Protein AF-A0A7D5S6T5-F1 (afdb_monomer)

Mean predicted aligned error: 13.75 Å

Solvent-accessible surface area (backbone atoms only — not comparable to full-atom values): 13666 Å² total; per-residue (Å²): 109,76,43,44,31,34,39,33,26,49,63,42,75,67,57,49,51,43,38,62,44,50,73,40,91,90,51,74,66,65,66,81,85,57,93,84,51,94,76,58,41,71,41,72,86,52,62,62,41,81,41,65,17,79,42,79,50,69,88,74,80,49,94,80,52,77,87,64,74,62,96,55,63,51,46,77,37,81,50,63,89,56,20,33,35,38,37,40,31,36,32,46,57,94,46,40,69,63,51,51,57,54,46,69,68,36,88,55,43,72,48,77,44,78,50,71,88,84,72,88,80,69,94,55,86,93,58,76,77,91,74,51,57,68,56,44,37,56,75,69,38,47,68,64,36,44,76,70,69,55,44,33,76,89,37,73,56,80,82,92,66,102,71,76,68,58,69,64,36,41,78,69,74,51,67,77,81,86,80,62,96,81,77,80,73,88,87,67,86,75,64,77,36,76,36,45,49,82,54,58,46,64,61,62,82,77,74,78,84,84,86,73,90,128

Structure (mmCIF, N/CA/C/O backbone):
data_AF-A0A7D5S6T5-F1
#
_entry.id   AF-A0A7D5S6T5-F1
#
loop_
_atom_site.group_PDB
_atom_site.id
_atom_site.type_symbol
_atom_site.label_atom_id
_atom_site.label_alt_id
_atom_site.label_comp_id
_atom_site.label_asym_id
_atom_site.label_entity_id
_atom_site.label_seq_id
_atom_site.pdbx_PDB_ins_code
_atom_site.Cartn_x
_atom_site.Cartn_y
_atom_site.Cartn_z
_atom_site.occupancy
_atom_site.B_iso_or_equiv
_atom_site.auth_seq_id
_atom_site.auth_comp_id
_atom_site.auth_asym_id
_atom_site.auth_atom_id
_atom_site.pdbx_PDB_model_num
ATOM 1 N N . MET A 1 1 ? -4.870 -18.288 16.454 1.00 85.81 1 MET A N 1
ATOM 2 C CA . MET A 1 1 ? -4.168 -17.766 15.260 1.00 85.81 1 MET A CA 1
ATOM 3 C C . MET A 1 1 ? -4.295 -16.254 15.325 1.00 85.81 1 MET A C 1
ATOM 5 O O . MET A 1 1 ? -5.206 -15.777 15.993 1.00 85.81 1 MET A O 1
ATOM 9 N N . LYS A 1 2 ? -3.356 -15.503 14.756 1.00 92.06 2 LYS A N 1
ATOM 10 C CA . LYS A 1 2 ? -3.453 -14.044 14.722 1.00 92.06 2 LYS A CA 1
ATOM 11 C C . LYS A 1 2 ? -3.766 -13.590 13.307 1.00 92.06 2 LYS A C 1
ATOM 13 O O . LYS A 1 2 ? -3.177 -14.110 12.365 1.00 92.06 2 LYS A O 1
ATOM 18 N N . ASN A 1 3 ? -4.659 -12.622 13.184 1.00 94.19 3 ASN A N 1
ATOM 19 C CA . ASN A 1 3 ? -4.987 -11.956 11.936 1.00 94.19 3 ASN A CA 1
ATOM 20 C C . ASN A 1 3 ? -4.350 -10.572 11.945 1.00 94.19 3 ASN A C 1
ATOM 22 O O . ASN A 1 3 ? -4.445 -9.857 12.945 1.00 94.19 3 ASN A O 1
ATOM 26 N N . LYS A 1 4 ? -3.712 -10.206 10.834 1.00 95.31 4 LYS A N 1
ATOM 27 C CA . LYS A 1 4 ? -3.182 -8.863 10.627 1.00 95.31 4 LYS A CA 1
ATOM 28 C C . LYS A 1 4 ? -4.235 -8.004 9.936 1.00 95.31 4 LYS A C 1
ATOM 30 O O . LYS A 1 4 ? -4.957 -8.476 9.056 1.00 95.31 4 LYS A O 1
ATOM 35 N N . LEU A 1 5 ? -4.327 -6.755 10.362 1.00 95.62 5 LEU A N 1
ATOM 36 C CA . LEU A 1 5 ? -5.314 -5.784 9.915 1.00 95.62 5 LEU A CA 1
ATOM 37 C C . LEU A 1 5 ? -4.623 -4.488 9.505 1.00 95.62 5 LEU A C 1
ATOM 39 O O . LEU A 1 5 ? -3.665 -4.060 10.151 1.00 95.62 5 LEU A O 1
ATOM 43 N N . ILE A 1 6 ? -5.177 -3.833 8.492 1.00 96.38 6 ILE A N 1
ATOM 44 C CA . ILE A 1 6 ? -4.927 -2.429 8.174 1.00 96.38 6 ILE A CA 1
ATOM 45 C C . ILE A 1 6 ? -6.146 -1.636 8.639 1.00 96.38 6 ILE A C 1
ATOM 47 O O . ILE A 1 6 ? -7.279 -1.971 8.299 1.00 96.38 6 ILE A O 1
ATOM 51 N N . ILE A 1 7 ? -5.924 -0.587 9.422 1.00 96.06 7 ILE A N 1
ATOM 52 C CA . ILE A 1 7 ? -6.975 0.303 9.915 1.00 96.06 7 ILE A CA 1
ATOM 53 C C . ILE A 1 7 ? -6.759 1.662 9.265 1.00 96.06 7 ILE A C 1
ATOM 55 O O . ILE A 1 7 ? -5.719 2.285 9.473 1.00 96.06 7 ILE A O 1
ATOM 59 N N . GLU A 1 8 ? -7.739 2.112 8.490 1.00 96.44 8 GLU A N 1
ATOM 60 C CA . GLU A 1 8 ? -7.764 3.446 7.901 1.00 96.44 8 GLU A CA 1
ATOM 61 C C . GLU A 1 8 ? -8.475 4.410 8.852 1.00 96.44 8 GLU A C 1
ATOM 63 O O . GLU A 1 8 ? -9.608 4.187 9.289 1.00 96.44 8 GLU A O 1
ATOM 68 N N . LEU A 1 9 ? -7.794 5.501 9.162 1.00 95.38 9 LEU A N 1
ATOM 69 C CA . LEU A 1 9 ? -8.193 6.549 10.078 1.00 95.38 9 LEU A CA 1
ATOM 70 C C . LEU A 1 9 ? -8.489 7.819 9.287 1.00 95.38 9 LEU A C 1
ATOM 72 O O . LEU A 1 9 ? -7.784 8.175 8.340 1.00 95.38 9 LEU A O 1
ATOM 76 N N . LYS A 1 10 ? -9.533 8.527 9.706 1.00 94.62 10 LYS A N 1
ATOM 77 C CA . LYS A 1 10 ? -9.806 9.887 9.241 1.00 94.62 10 LYS A CA 1
ATOM 78 C C . LYS A 1 10 ? -8.756 10.839 9.805 1.00 94.62 10 LYS A C 1
ATOM 80 O O . LYS A 1 10 ? -8.185 10.576 10.865 1.00 94.62 10 LYS A O 1
ATOM 85 N N . HIS A 1 11 ? -8.553 11.960 9.120 1.00 93.81 11 HIS A N 1
ATOM 86 C CA . HIS A 1 11 ? -7.751 13.054 9.653 1.00 93.81 11 HIS A CA 1
ATOM 87 C C . HIS A 1 11 ? -8.265 13.511 11.026 1.00 93.81 11 HIS A C 1
ATOM 89 O O . HIS A 1 11 ? -9.470 13.635 11.268 1.00 93.81 11 HIS A O 1
ATOM 95 N N . SER A 1 12 ? -7.317 13.740 11.929 1.00 91.69 12 SER A N 1
ATOM 96 C CA . SER A 1 12 ? -7.483 14.496 13.162 1.00 91.69 12 SER A CA 1
ATOM 97 C C . SER A 1 12 ? -6.134 15.111 13.525 1.00 91.69 12 SER A C 1
ATOM 99 O O . SER A 1 12 ? -5.088 14.582 13.143 1.00 91.69 12 SER A O 1
ATOM 101 N N . ALA A 1 13 ? -6.143 16.192 14.308 1.00 90.25 13 ALA A N 1
ATOM 102 C CA . ALA A 1 13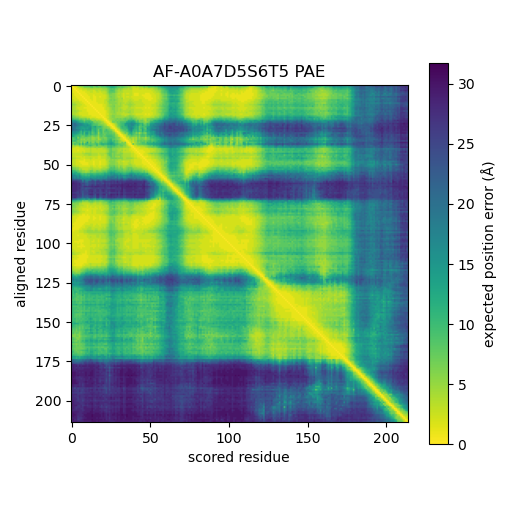 ? -4.907 16.830 14.766 1.00 90.25 13 ALA A CA 1
ATOM 103 C C . ALA A 1 13 ? -3.980 15.851 15.515 1.00 90.25 13 ALA A C 1
ATOM 105 O O . ALA A 1 13 ? -2.763 15.929 15.399 1.00 90.25 13 ALA A O 1
ATOM 106 N N . GLU A 1 14 ? -4.553 14.899 16.255 1.00 88.56 14 GLU A N 1
ATOM 107 C CA . GLU A 1 14 ? -3.799 13.872 16.981 1.00 88.56 14 GLU A CA 1
ATOM 108 C C . GLU A 1 14 ? -3.134 12.870 16.027 1.00 88.56 14 GLU A C 1
ATOM 110 O O . GLU A 1 14 ? -1.945 12.589 16.150 1.00 88.56 14 GLU A O 1
ATOM 115 N N . VAL A 1 15 ? -3.870 12.373 15.027 1.00 89.62 15 VAL A N 1
ATOM 116 C CA . VAL A 1 15 ? -3.336 11.442 14.020 1.00 89.62 15 VAL A CA 1
ATOM 117 C C . VAL A 1 15 ? -2.230 12.102 13.190 1.00 89.62 15 VAL A C 1
ATOM 119 O O . VAL A 1 15 ? -1.201 11.481 12.923 1.00 89.62 15 VAL A O 1
ATOM 122 N N . GLU A 1 16 ? -2.410 13.373 12.834 1.00 89.69 16 GLU A N 1
ATOM 123 C CA . GLU A 1 16 ? -1.415 14.165 12.112 1.00 89.69 16 GLU A CA 1
ATOM 124 C C . GLU A 1 16 ? -0.127 14.351 12.925 1.00 89.69 16 GLU A C 1
ATOM 126 O O . GLU A 1 16 ? 0.965 14.150 12.396 1.00 89.69 16 GLU A O 1
ATOM 131 N N . GLN A 1 17 ? -0.237 14.659 14.222 1.00 87.44 17 GLN A N 1
ATOM 132 C CA . GLN A 1 17 ? 0.920 14.781 15.113 1.00 87.44 17 GLN A CA 1
ATOM 133 C C . GLN A 1 17 ? 1.688 13.463 15.240 1.00 87.44 17 GLN A C 1
ATOM 135 O O . GLN A 1 17 ? 2.919 13.465 15.184 1.00 87.44 17 GLN A O 1
ATOM 140 N N . ILE A 1 18 ? 0.980 12.334 15.358 1.00 86.31 18 ILE A N 1
ATOM 141 C CA . ILE A 1 18 ? 1.602 11.002 15.403 1.00 86.31 18 ILE A CA 1
ATOM 142 C C . ILE A 1 18 ? 2.343 10.719 14.089 1.00 86.31 18 ILE A C 1
ATOM 144 O O . ILE A 1 18 ? 3.473 10.237 14.122 1.00 86.31 18 ILE A O 1
ATOM 148 N N . HIS A 1 19 ? 1.750 11.061 12.940 1.00 88.38 19 HIS A N 1
ATOM 149 C CA . HIS A 1 19 ? 2.397 10.915 11.633 1.00 88.38 19 HIS A CA 1
ATOM 150 C C . HIS A 1 19 ? 3.631 11.806 11.468 1.00 88.38 19 HIS A C 1
ATOM 152 O O . HIS A 1 19 ? 4.676 11.350 11.003 1.00 88.38 19 HIS A O 1
ATOM 158 N N . ALA A 1 20 ? 3.550 13.066 11.893 1.00 85.62 20 ALA A N 1
ATOM 159 C CA . ALA A 1 20 ? 4.692 13.969 11.874 1.00 85.62 20 ALA A CA 1
ATOM 160 C C . ALA A 1 20 ? 5.841 13.449 12.757 1.00 85.62 20 ALA A C 1
ATOM 162 O O . ALA A 1 20 ? 7.006 13.529 12.363 1.00 85.62 20 ALA A O 1
ATOM 163 N N . ALA A 1 21 ? 5.516 12.871 13.918 1.00 81.38 21 ALA A N 1
ATOM 164 C CA . ALA A 1 21 ? 6.490 12.287 14.834 1.00 81.38 21 ALA A CA 1
ATOM 165 C C . ALA A 1 21 ? 7.118 10.989 14.296 1.00 81.38 21 ALA A C 1
ATOM 167 O O . ALA A 1 21 ? 8.325 10.807 14.441 1.00 81.38 21 ALA A O 1
ATOM 168 N N . SER A 1 22 ? 6.351 10.113 13.632 1.00 76.19 22 SER A N 1
ATOM 169 C CA . SER A 1 22 ? 6.874 8.847 13.085 1.00 76.19 22 SER A CA 1
ATOM 170 C C . SER A 1 22 ? 7.862 9.031 11.932 1.00 76.19 22 SER A C 1
ATOM 172 O O . SER A 1 22 ? 8.645 8.133 11.641 1.00 76.19 22 SER A O 1
ATOM 174 N N . ASN A 1 23 ? 7.845 10.195 11.277 1.00 70.94 23 ASN A N 1
ATOM 175 C CA . ASN A 1 23 ? 8.770 10.526 10.192 1.00 70.94 23 ASN A CA 1
ATOM 176 C C . ASN A 1 23 ? 10.120 11.085 10.690 1.00 70.94 23 ASN A C 1
ATOM 178 O O . ASN A 1 23 ? 10.990 11.392 9.875 1.00 7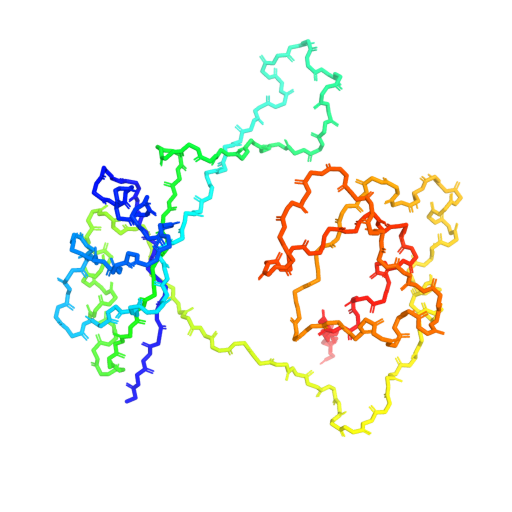0.94 23 ASN A O 1
ATOM 182 N N . GLN A 1 24 ? 10.322 11.219 12.008 1.00 65.94 24 GLN A N 1
ATOM 183 C CA . GLN A 1 24 ? 11.579 11.701 12.587 1.00 65.94 24 GLN A CA 1
ATOM 184 C C . GLN A 1 24 ? 12.561 10.541 12.852 1.00 65.94 24 GLN A C 1
ATOM 186 O O . GLN A 1 24 ? 12.199 9.570 13.524 1.00 65.94 24 GLN A O 1
ATOM 191 N N . PRO A 1 25 ? 13.826 10.624 12.392 1.00 53.84 25 PRO A N 1
ATOM 192 C CA . PRO A 1 25 ? 14.833 9.601 12.666 1.00 53.84 25 PRO A CA 1
ATOM 193 C C . PRO A 1 25 ? 15.054 9.410 14.175 1.00 53.84 25 PRO A C 1
ATOM 195 O O . PRO A 1 25 ? 15.429 10.348 14.875 1.00 53.84 25 PRO A O 1
ATOM 198 N N . GLY A 1 26 ? 14.851 8.189 14.681 1.00 55.62 26 GLY A N 1
ATOM 199 C CA . GLY A 1 26 ? 15.082 7.843 16.091 1.00 55.62 26 GLY A CA 1
ATOM 200 C C . GLY A 1 26 ? 13.945 8.199 17.056 1.00 55.62 26 GLY A C 1
ATOM 201 O O . GLY A 1 26 ? 14.093 7.979 18.259 1.00 55.62 26 GLY A O 1
ATOM 202 N N . ALA A 1 27 ? 12.812 8.713 16.567 1.00 58.28 27 ALA A N 1
ATOM 203 C CA . ALA A 1 27 ? 11.624 8.891 17.394 1.00 58.28 27 ALA A CA 1
ATOM 204 C C . ALA A 1 27 ? 10.979 7.533 17.714 1.00 58.28 27 ALA A C 1
ATOM 206 O O . ALA A 1 27 ? 10.800 6.685 16.840 1.00 58.28 27 ALA A O 1
ATOM 207 N N . ALA A 1 28 ? 10.608 7.322 18.978 1.00 55.16 28 ALA A N 1
ATOM 208 C CA . ALA A 1 28 ? 9.736 6.211 19.336 1.00 55.16 28 ALA A CA 1
ATOM 209 C C . ALA A 1 28 ? 8.365 6.436 18.679 1.00 55.16 28 ALA A C 1
ATOM 211 O O . ALA A 1 28 ? 7.795 7.518 18.819 1.00 55.16 28 ALA A O 1
ATOM 212 N N . ASN A 1 29 ? 7.826 5.421 17.996 1.00 59.34 29 ASN A N 1
ATOM 213 C CA . ASN A 1 29 ? 6.470 5.436 17.440 1.00 59.34 29 ASN A CA 1
ATOM 214 C C . ASN A 1 29 ? 5.436 5.424 18.581 1.00 59.34 29 ASN A C 1
ATOM 216 O O . ASN A 1 29 ? 4.804 4.407 18.869 1.00 59.34 29 ASN A O 1
ATOM 220 N N . THR A 1 30 ? 5.261 6.546 19.277 1.00 61.72 30 THR A N 1
ATOM 221 C CA . THR A 1 30 ? 4.264 6.684 20.336 1.00 61.72 30 THR A CA 1
ATOM 222 C C . THR A 1 30 ? 2.880 6.800 19.710 1.00 61.72 30 THR A C 1
ATOM 224 O O . THR A 1 30 ? 2.370 7.870 19.405 1.00 61.72 30 THR A O 1
ATOM 227 N N . LYS A 1 31 ? 2.228 5.649 19.553 1.00 67.06 31 LYS A N 1
ATOM 228 C CA . LYS A 1 31 ? 0.858 5.495 19.036 1.00 67.06 31 LYS A CA 1
ATOM 229 C C . LYS A 1 31 ? -0.230 5.896 20.047 1.00 67.06 31 LYS A C 1
ATOM 231 O O . LYS A 1 31 ? -1.355 5.392 20.018 1.00 67.06 31 LYS A O 1
ATOM 236 N N . THR A 1 32 ? 0.110 6.783 20.979 1.00 63.62 32 THR A N 1
ATOM 237 C CA . THR A 1 32 ? -0.801 7.312 21.996 1.00 63.62 32 THR A CA 1
ATOM 238 C C . THR A 1 32 ? -1.847 8.174 21.298 1.00 63.62 32 THR A C 1
ATOM 240 O O . THR A 1 32 ? -1.488 9.201 20.746 1.00 63.62 32 THR A O 1
ATOM 243 N N . GLY A 1 33 ? -3.106 7.724 21.286 1.00 64.06 33 GLY A N 1
ATOM 244 C CA . GLY A 1 33 ? -4.202 8.404 20.576 1.00 64.06 33 GLY A CA 1
ATOM 245 C C . GLY A 1 33 ? -4.871 7.569 19.490 1.00 64.06 33 GLY A C 1
ATOM 246 O O . GLY A 1 33 ? -6.004 7.825 19.089 1.00 64.06 33 GLY A O 1
ATOM 247 N N . LEU A 1 34 ? -4.201 6.504 19.045 1.00 79.44 34 LEU A N 1
ATOM 248 C CA . LEU A 1 34 ? -4.789 5.552 18.110 1.00 79.44 34 LEU A CA 1
ATOM 249 C C . LEU A 1 34 ? -5.864 4.685 18.789 1.00 79.44 34 LEU A C 1
ATOM 251 O O . LEU A 1 34 ? -5.840 4.538 20.016 1.00 79.44 34 LEU A O 1
ATOM 255 N N . PRO A 1 35 ? -6.796 4.090 18.015 1.00 74.56 35 PRO A N 1
ATOM 256 C CA . PRO A 1 35 ? -7.833 3.205 18.536 1.00 74.56 35 PRO A CA 1
ATOM 257 C C . PRO A 1 35 ? -7.298 2.177 19.538 1.00 74.56 35 PRO A C 1
ATOM 259 O O . PRO A 1 35 ? -6.521 1.289 19.191 1.00 74.56 35 PRO A O 1
ATOM 262 N N . LYS A 1 36 ? -7.748 2.281 20.792 1.00 76.31 36 LYS A N 1
ATOM 263 C CA . LYS A 1 36 ? -7.485 1.287 21.839 1.00 76.31 36 LYS A CA 1
ATOM 264 C C . LYS A 1 36 ? -8.734 0.437 22.013 1.00 76.31 36 LYS A C 1
ATOM 266 O O . LYS A 1 36 ? -9.682 0.866 22.664 1.00 76.31 36 LYS A O 1
ATOM 271 N N . ILE A 1 37 ? -8.750 -0.745 21.403 1.00 75.75 37 ILE A N 1
ATOM 272 C CA . ILE A 1 37 ? -9.872 -1.685 21.512 1.00 75.75 37 ILE A CA 1
ATOM 273 C C . ILE A 1 37 ? -9.373 -3.015 22.052 1.00 75.75 37 ILE A C 1
ATOM 275 O O . ILE A 1 37 ? -8.673 -3.736 21.350 1.00 75.75 37 ILE A O 1
ATOM 279 N N . GLY A 1 38 ? -9.777 -3.345 23.282 1.00 77.25 38 GLY A N 1
ATOM 280 C CA . GLY A 1 38 ? -9.607 -4.668 23.888 1.00 77.25 38 GLY A CA 1
ATOM 281 C C . GLY A 1 38 ? -8.247 -5.316 23.606 1.00 77.25 38 GLY A C 1
ATOM 282 O O . GLY A 1 38 ? -7.222 -4.858 24.099 1.00 77.25 38 GLY A O 1
ATOM 283 N N . ASN A 1 39 ? -8.271 -6.381 22.799 1.00 79.25 39 ASN A N 1
ATOM 284 C CA . ASN A 1 39 ? -7.122 -7.235 22.478 1.00 79.25 39 ASN A CA 1
ATOM 2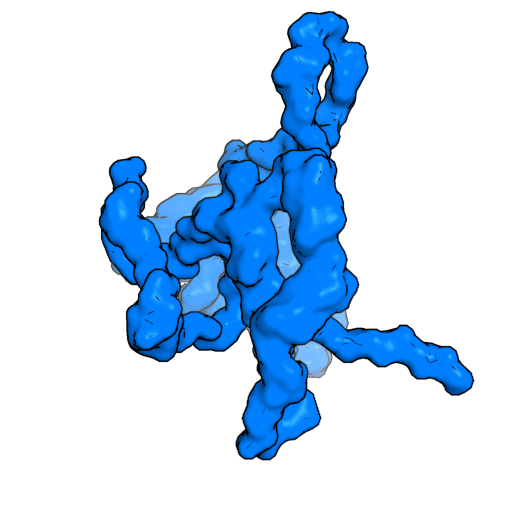85 C C . ASN A 1 39 ? -6.379 -6.841 21.184 1.00 79.25 39 ASN A C 1
ATOM 287 O O . ASN A 1 39 ? -5.561 -7.619 20.692 1.00 79.25 39 ASN A O 1
ATOM 291 N N . LEU A 1 40 ? -6.673 -5.675 20.604 1.00 88.75 40 LEU A N 1
ATOM 292 C CA . LEU A 1 40 ? -5.994 -5.164 19.416 1.00 88.75 40 LEU A CA 1
ATOM 293 C C . LEU A 1 40 ? -4.557 -4.756 19.769 1.00 88.75 40 LEU A C 1
ATOM 295 O O . LEU A 1 40 ? -4.344 -3.882 20.610 1.00 88.75 40 LEU A O 1
ATOM 299 N N . LYS A 1 41 ? -3.567 -5.348 19.098 1.00 92.00 41 LYS A N 1
ATOM 300 C CA . LYS A 1 41 ? -2.156 -4.969 19.236 1.00 92.00 41 LYS A CA 1
ATOM 301 C C . LYS A 1 41 ? -1.705 -4.212 17.994 1.00 92.00 41 LYS A C 1
ATOM 303 O O . LYS A 1 41 ? -1.651 -4.791 16.917 1.00 92.00 41 LYS A O 1
ATOM 308 N N . LEU A 1 42 ? -1.360 -2.936 18.130 1.00 90.50 42 LEU A N 1
ATOM 309 C CA . LEU A 1 42 ? -0.784 -2.169 17.023 1.00 90.50 42 LEU A CA 1
ATOM 310 C C . LEU A 1 42 ? 0.631 -2.673 16.706 1.00 90.50 42 LEU A C 1
ATOM 312 O O . LEU A 1 42 ? 1.384 -3.037 17.607 1.00 90.50 42 LEU A O 1
ATOM 316 N N . ASP A 1 43 ? 0.983 -2.687 15.425 1.00 88.56 43 ASP A N 1
ATOM 317 C CA . ASP A 1 43 ? 2.331 -3.022 14.972 1.00 88.56 43 ASP A CA 1
ATOM 318 C C . ASP A 1 43 ? 3.251 -1.817 15.182 1.00 88.56 43 ASP A C 1
ATOM 320 O O . ASP A 1 43 ? 3.088 -0.804 14.513 1.00 88.56 43 ASP A O 1
ATOM 324 N N . GLU A 1 44 ? 4.183 -1.885 16.126 1.00 83.38 44 GLU A N 1
ATOM 325 C CA . GLU A 1 44 ? 5.065 -0.762 16.474 1.00 83.38 44 GLU A CA 1
ATOM 326 C C . GLU A 1 44 ? 6.153 -0.487 15.422 1.00 83.38 44 GLU A C 1
ATOM 328 O O . GLU A 1 44 ? 6.627 0.648 15.319 1.00 83.38 44 GLU A O 1
ATOM 333 N N . GLU A 1 45 ? 6.504 -1.491 14.614 1.00 84.19 45 GLU A N 1
ATOM 334 C CA . GLU A 1 45 ? 7.498 -1.386 13.540 1.00 84.19 45 GLU A CA 1
ATOM 335 C C . GLU A 1 45 ? 6.892 -0.759 12.281 1.00 84.19 45 GLU A C 1
ATOM 337 O O . GLU A 1 45 ? 7.581 -0.091 11.509 1.00 84.19 45 GLU A O 1
ATOM 342 N N . TYR A 1 46 ? 5.582 -0.923 12.085 1.00 85.00 46 TYR A N 1
ATOM 343 C CA . TYR A 1 46 ? 4.861 -0.275 11.000 1.00 85.00 46 TYR A CA 1
ATOM 344 C C . TYR A 1 46 ? 4.504 1.173 11.366 1.00 85.00 46 TYR A C 1
ATOM 346 O O . TYR A 1 46 ? 3.617 1.428 12.193 1.00 85.00 46 TYR A O 1
ATOM 354 N N . GLY A 1 47 ? 5.176 2.135 10.730 1.00 85.56 47 GLY A N 1
ATOM 355 C CA . GLY A 1 47 ? 4.853 3.558 10.845 1.00 85.56 47 GLY A CA 1
ATOM 356 C C . GLY A 1 47 ? 3.413 3.862 10.422 1.00 85.56 47 GLY A C 1
ATOM 357 O O . GLY A 1 47 ? 2.795 3.109 9.672 1.00 85.56 47 GLY A O 1
ATOM 358 N N . ILE A 1 48 ? 2.851 4.961 10.915 1.00 90.19 48 ILE A N 1
ATOM 359 C CA . ILE A 1 48 ? 1.585 5.453 10.367 1.00 90.19 48 ILE A CA 1
ATOM 360 C C . ILE A 1 48 ? 1.858 6.048 8.983 1.00 90.19 48 ILE A C 1
ATOM 362 O O . ILE A 1 48 ? 2.835 6.770 8.802 1.00 90.19 48 ILE A O 1
ATOM 366 N N . VAL A 1 49 ? 1.026 5.721 7.996 1.00 92.00 49 VAL A N 1
ATOM 367 C CA . VAL A 1 49 ? 1.236 6.151 6.605 1.00 92.00 49 VAL A CA 1
ATOM 368 C C . VAL A 1 49 ? 0.083 7.037 6.170 1.00 92.00 49 VAL A C 1
ATOM 370 O O . VAL A 1 49 ? -1.075 6.633 6.256 1.00 92.00 49 VAL A O 1
ATOM 373 N N . GLN A 1 50 ? 0.398 8.236 5.688 1.00 94.50 50 GLN A N 1
ATOM 374 C CA . GLN A 1 50 ? -0.577 9.125 5.068 1.00 94.50 50 GLN A CA 1
ATOM 375 C C . GLN A 1 50 ? -0.962 8.615 3.673 1.00 94.50 50 GLN A C 1
ATOM 377 O O . GLN A 1 50 ? -0.106 8.342 2.830 1.00 94.50 50 GLN A O 1
ATOM 382 N N . ILE A 1 51 ? -2.264 8.520 3.432 1.00 94.62 51 ILE A N 1
ATOM 383 C CA . ILE A 1 51 ? -2.873 8.232 2.140 1.00 94.62 51 ILE A CA 1
ATOM 384 C C . ILE A 1 51 ? -3.428 9.549 1.581 1.00 94.62 51 ILE A C 1
ATOM 386 O O . ILE A 1 51 ? -4.302 10.144 2.226 1.00 94.62 51 ILE A O 1
ATOM 390 N N . PRO A 1 52 ? -2.938 10.003 0.411 1.00 93.19 52 PRO A N 1
ATOM 391 C CA . PRO A 1 52 ? -3.390 11.242 -0.203 1.00 93.19 52 PRO A CA 1
ATOM 392 C C . PRO A 1 52 ? -4.897 11.243 -0.466 1.00 93.19 52 PRO A C 1
ATOM 394 O O . PRO A 1 52 ? -5.483 10.221 -0.839 1.00 93.19 52 PRO A O 1
ATOM 397 N N . GLY A 1 53 ? -5.507 12.417 -0.339 1.00 89.88 53 GLY A N 1
ATOM 398 C CA . GLY A 1 53 ? -6.872 12.654 -0.786 1.00 89.88 53 GLY A CA 1
ATOM 399 C C . GLY A 1 53 ? -6.962 12.661 -2.307 1.00 89.88 53 GLY A C 1
ATOM 400 O O . GLY A 1 53 ? -6.077 13.178 -2.986 1.00 89.88 53 GLY A O 1
ATOM 401 N N . VAL A 1 54 ? -8.049 12.113 -2.849 1.00 87.31 54 VAL A N 1
ATOM 402 C CA . VAL A 1 54 ? -8.351 12.170 -4.285 1.00 87.31 54 VAL A CA 1
ATOM 403 C C . VAL A 1 54 ? -9.640 12.956 -4.473 1.00 87.31 54 VAL A C 1
ATOM 405 O O . VAL A 1 54 ? -10.716 12.515 -4.069 1.00 87.31 54 VAL A O 1
ATOM 408 N N . GLN A 1 55 ? -9.526 14.129 -5.082 1.00 82.44 55 GLN A N 1
ATOM 409 C CA . GLN A 1 55 ? -10.635 15.023 -5.385 1.00 82.44 55 GLN A CA 1
ATOM 410 C C . GLN A 1 55 ? -10.947 14.929 -6.873 1.00 82.44 55 GLN A C 1
ATOM 412 O O . GLN A 1 55 ? -10.040 14.970 -7.698 1.00 82.44 55 GLN A O 1
ATOM 417 N N . LYS A 1 56 ? -12.223 14.806 -7.239 1.00 76.81 56 LYS A N 1
ATOM 418 C CA . LYS A 1 56 ? -12.612 14.887 -8.650 1.00 76.81 56 LYS A CA 1
ATOM 419 C C . LYS A 1 56 ? -12.490 16.329 -9.118 1.00 76.81 56 LYS A C 1
ATOM 421 O O . LYS A 1 56 ? -12.995 17.228 -8.450 1.00 76.81 56 LYS A O 1
ATOM 426 N N . VAL A 1 57 ? -11.861 16.527 -10.265 1.00 71.75 57 VAL A N 1
ATOM 427 C CA . VAL A 1 57 ? -11.844 17.822 -10.945 1.00 71.75 57 VAL A CA 1
ATOM 428 C C . VAL A 1 57 ? -12.948 17.790 -11.990 1.00 71.75 57 VAL A C 1
ATOM 430 O O . VAL A 1 57 ? -13.037 16.828 -12.745 1.00 71.75 57 VAL A O 1
ATOM 433 N N . ASP A 1 58 ? -13.813 18.805 -12.010 1.00 68.00 58 ASP A N 1
ATOM 434 C CA . ASP A 1 58 ? -14.759 18.979 -13.112 1.00 68.00 58 ASP A CA 1
ATOM 435 C C . ASP A 1 58 ? -13.994 19.558 -14.315 1.00 68.00 58 ASP A C 1
ATOM 437 O O . ASP A 1 58 ? -13.546 20.709 -14.247 1.00 68.00 58 ASP A O 1
ATOM 441 N N . PRO A 1 59 ? -13.833 18.793 -15.410 1.00 57.28 59 PRO A N 1
ATOM 442 C CA . PRO A 1 59 ? -13.061 19.228 -16.569 1.00 57.28 59 PRO A CA 1
ATOM 443 C C . PRO A 1 59 ? -13.715 20.394 -17.330 1.00 57.28 59 PRO A C 1
ATOM 445 O O . PRO A 1 59 ? -13.096 20.949 -18.236 1.00 57.28 59 PRO A O 1
ATOM 448 N N . PHE A 1 60 ? -14.945 20.787 -16.978 1.00 61.19 60 PHE A N 1
ATOM 449 C CA . PHE A 1 60 ? -15.691 21.869 -17.623 1.00 61.19 60 PHE A CA 1
ATOM 450 C C . PHE A 1 60 ? -15.924 23.091 -16.724 1.00 61.19 60 PHE A C 1
ATOM 452 O O . PHE A 1 60 ? -16.556 24.052 -17.163 1.00 61.19 60 PHE A O 1
ATOM 459 N N . ALA A 1 61 ? -15.400 23.103 -15.492 1.00 62.50 61 ALA A N 1
ATOM 460 C CA . ALA A 1 61 ? -15.601 24.217 -14.561 1.00 62.50 61 ALA A CA 1
ATOM 461 C C . ALA A 1 61 ? -14.879 25.520 -14.972 1.00 62.50 61 ALA A C 1
ATOM 463 O O . ALA A 1 61 ? -15.245 26.598 -14.506 1.00 62.50 61 ALA A O 1
ATOM 464 N N . SER A 1 62 ? -13.879 25.444 -15.857 1.00 54.31 62 SER A N 1
ATOM 465 C CA . SER A 1 62 ? -13.108 26.591 -16.354 1.00 54.31 62 SER A CA 1
ATOM 466 C C . SER A 1 62 ? -12.904 26.478 -17.867 1.00 54.31 62 SER A C 1
ATOM 468 O O . SER A 1 62 ? -12.216 25.583 -18.356 1.00 54.31 62 SER A O 1
ATOM 470 N N . SER A 1 63 ? -13.484 27.407 -18.636 1.00 52.88 63 SER A N 1
ATOM 471 C CA . SER A 1 63 ? -13.376 27.457 -20.106 1.00 52.88 63 SER A CA 1
ATOM 472 C C . SER A 1 63 ? -11.969 27.789 -20.624 1.00 52.88 63 SER A C 1
ATOM 474 O O . SER A 1 63 ? -11.743 27.776 -21.832 1.00 52.88 63 SER A O 1
ATOM 476 N N . THR A 1 64 ? -11.031 28.126 -19.737 1.00 54.12 64 THR A N 1
ATOM 477 C CA . THR A 1 64 ? -9.660 28.537 -20.078 1.00 54.12 64 THR A CA 1
ATOM 478 C C . THR A 1 64 ? -8.614 27.434 -19.893 1.00 54.12 64 THR A C 1
ATOM 480 O O . THR A 1 64 ? -7.487 27.607 -20.345 1.00 54.12 64 THR A O 1
ATOM 483 N N . ASP A 1 65 ? -8.972 26.284 -19.312 1.00 50.66 65 ASP A N 1
ATOM 484 C CA . ASP A 1 65 ? -8.024 25.215 -18.944 1.00 50.66 65 ASP A CA 1
ATOM 485 C C . ASP A 1 65 ? -7.924 24.059 -19.955 1.00 50.66 65 ASP A C 1
ATOM 487 O O . ASP A 1 65 ? -7.354 23.008 -19.665 1.00 50.66 65 ASP A O 1
ATOM 491 N N . LEU A 1 66 ? -8.391 24.260 -21.192 1.00 49.72 66 LEU A N 1
ATOM 492 C CA . LEU A 1 66 ? -8.253 23.275 -22.278 1.00 49.72 66 LEU A CA 1
ATOM 493 C C . LEU A 1 66 ? -6.787 22.895 -22.584 1.00 49.72 66 LEU A C 1
ATOM 495 O O . LEU A 1 66 ? -6.538 21.841 -23.162 1.00 49.72 66 LEU A O 1
ATOM 499 N N . ALA A 1 67 ? -5.815 23.724 -22.186 1.00 50.38 67 ALA A N 1
ATOM 500 C CA . ALA A 1 67 ? -4.384 23.451 -22.344 1.00 50.38 67 ALA A CA 1
ATOM 501 C C . ALA A 1 67 ? -3.800 22.519 -21.260 1.00 50.38 67 ALA A C 1
ATOM 503 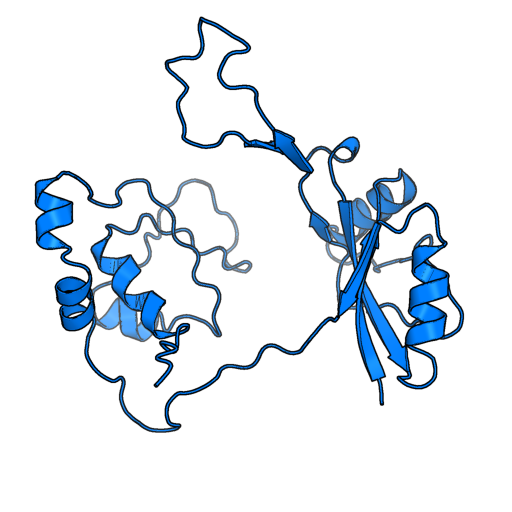O O . ALA A 1 67 ? -2.726 21.958 -21.464 1.00 50.38 67 ALA A O 1
ATOM 504 N N . ASN A 1 68 ? -4.510 22.315 -20.144 1.00 47.19 68 ASN A N 1
ATOM 505 C CA . ASN A 1 68 ? -4.109 21.452 -19.029 1.00 47.19 68 ASN A CA 1
ATOM 506 C C . ASN A 1 68 ? -4.838 20.101 -19.051 1.00 47.19 68 ASN A C 1
ATOM 508 O O . ASN A 1 68 ? -5.004 19.476 -18.006 1.00 47.19 68 ASN A O 1
ATOM 512 N N . TYR A 1 69 ? -5.234 19.633 -20.243 1.00 45.88 69 TYR A N 1
ATOM 513 C CA . TYR A 1 69 ? -5.744 18.281 -20.517 1.00 45.88 69 TYR A CA 1
ATOM 514 C C . TYR A 1 69 ? -4.650 17.211 -20.282 1.00 45.88 69 TYR A C 1
ATOM 516 O O . TYR A 1 69 ? -4.303 16.412 -21.148 1.00 45.88 69 TYR A O 1
ATOM 524 N N . SER A 1 70 ? -4.059 17.202 -19.089 1.00 49.84 70 SER A N 1
ATOM 525 C CA . SER A 1 70 ? -3.456 16.015 -18.513 1.00 49.84 70 SER A CA 1
ATOM 526 C C . SER A 1 70 ? -4.624 15.148 -18.069 1.00 49.84 70 SER A C 1
ATOM 528 O O . SER A 1 70 ? -5.499 15.610 -17.347 1.00 49.84 70 SER A O 1
ATOM 530 N N . SER A 1 71 ? -4.673 13.922 -18.567 1.00 51.62 71 SER A N 1
ATOM 531 C CA . SER A 1 71 ? -5.776 12.954 -18.542 1.00 51.62 71 SER A CA 1
ATOM 532 C C . SER A 1 71 ? -6.228 12.458 -17.157 1.00 51.62 71 SER A C 1
ATOM 534 O O . SER A 1 71 ? -6.631 11.306 -17.021 1.00 51.62 71 SER A O 1
ATOM 536 N N . ASN A 1 72 ? -6.135 13.281 -16.120 1.00 54.34 72 ASN A N 1
ATOM 537 C CA . ASN A 1 72 ? -6.519 12.935 -14.768 1.00 54.34 72 ASN A CA 1
ATOM 538 C C . ASN A 1 72 ? -7.668 13.851 -14.344 1.00 54.34 72 ASN A C 1
ATOM 540 O O . ASN A 1 72 ? -7.437 14.965 -13.883 1.00 54.34 72 ASN A O 1
ATOM 544 N N . ASP A 1 73 ? -8.899 13.335 -14.408 1.00 67.88 73 ASP A N 1
ATOM 545 C CA . ASP A 1 73 ? -10.116 13.920 -13.802 1.00 67.88 73 ASP A CA 1
ATOM 546 C C . ASP A 1 73 ? -10.043 13.969 -12.256 1.00 67.88 73 ASP A C 1
ATOM 548 O O . ASP A 1 73 ? -11.053 13.974 -11.545 1.00 67.88 73 ASP A O 1
ATOM 552 N N . VAL A 1 74 ? -8.831 13.918 -11.707 1.00 73.06 74 VAL A N 1
ATOM 553 C CA . VAL A 1 74 ? -8.535 13.759 -10.297 1.00 73.06 74 VAL A CA 1
ATOM 554 C C . VAL A 1 74 ? -7.355 14.638 -9.898 1.00 73.06 74 VAL A C 1
ATOM 556 O O . VAL A 1 74 ? -6.264 14.564 -10.464 1.00 73.06 74 VAL A O 1
ATOM 559 N N . HIS A 1 75 ? -7.576 15.449 -8.874 1.00 80.62 75 HIS A N 1
ATOM 560 C CA . HIS A 1 75 ? -6.549 16.162 -8.144 1.00 80.62 75 HIS A CA 1
ATOM 561 C C . HIS A 1 75 ? -6.167 15.332 -6.919 1.00 80.62 75 HIS A C 1
ATOM 563 O O . HIS A 1 75 ? -7.027 14.928 -6.134 1.00 80.62 75 HIS A O 1
ATOM 569 N N . VAL A 1 76 ? -4.876 15.045 -6.774 1.00 85.38 76 VAL A N 1
ATOM 570 C CA . VAL A 1 76 ? -4.343 14.305 -5.629 1.00 85.38 76 VAL A CA 1
ATOM 571 C C . VAL A 1 76 ? -3.727 15.308 -4.661 1.00 85.38 76 VAL A C 1
ATOM 573 O O . VAL A 1 76 ? -2.782 16.005 -5.025 1.00 85.38 76 VAL A O 1
ATOM 576 N N . SER A 1 77 ? -4.257 15.371 -3.441 1.00 86.19 77 SER A N 1
ATOM 577 C CA . SER A 1 77 ? -3.838 16.304 -2.393 1.00 86.19 77 SER A CA 1
ATOM 578 C C . SER A 1 77 ? -3.114 15.559 -1.272 1.00 86.19 77 SER A C 1
ATOM 580 O O . SER A 1 77 ? -3.597 14.543 -0.770 1.00 86.19 77 SER A O 1
ATOM 582 N N . MET A 1 78 ? -1.948 16.074 -0.879 1.00 88.88 78 MET A N 1
ATOM 583 C CA . MET A 1 78 ? -1.204 15.626 0.308 1.00 88.88 78 MET A CA 1
ATOM 584 C C . MET A 1 78 ? -1.531 16.465 1.548 1.00 88.88 78 MET A C 1
ATOM 586 O O . MET A 1 78 ? -0.913 16.276 2.596 1.00 88.88 78 MET A O 1
ATOM 590 N N . GLU A 1 79 ? -2.480 17.394 1.448 1.00 91.12 79 GLU A N 1
ATOM 591 C CA . GLU A 1 79 ? -2.879 18.209 2.585 1.00 91.12 79 GLU A CA 1
ATOM 592 C C . GLU A 1 79 ? -3.511 17.328 3.680 1.00 91.12 79 GLU A C 1
ATOM 594 O O . GLU A 1 79 ? -4.310 16.433 3.359 1.00 91.12 79 GLU A O 1
ATOM 599 N N . PRO A 1 80 ? -3.184 17.543 4.970 1.00 90.75 80 PRO A N 1
ATOM 600 C CA . PRO A 1 80 ? -3.680 16.705 6.061 1.00 90.75 80 PRO A CA 1
ATOM 601 C C . PRO A 1 80 ? -5.206 16.567 6.078 1.00 90.75 80 PRO A C 1
ATOM 603 O O . PRO A 1 80 ? -5.715 15.455 6.202 1.00 90.75 80 PRO A O 1
ATOM 606 N N . GLN A 1 81 ? -5.931 17.671 5.867 1.00 90.06 81 GLN A N 1
ATOM 607 C CA . GLN A 1 81 ? -7.398 17.714 5.869 1.00 90.06 81 GLN A CA 1
ATOM 608 C C . GLN A 1 81 ? -8.055 16.880 4.761 1.00 90.06 81 GLN A C 1
ATOM 610 O O . GLN A 1 81 ? -9.182 16.417 4.933 1.00 90.06 81 GLN A O 1
ATOM 615 N N . ASP A 1 82 ? -7.360 16.672 3.642 1.00 92.06 82 ASP A N 1
ATOM 616 C CA . ASP A 1 82 ? -7.848 15.863 2.522 1.00 92.06 82 ASP A CA 1
ATOM 617 C C . ASP A 1 82 ? -7.435 14.392 2.652 1.00 92.06 82 ASP A C 1
ATOM 619 O O . ASP A 1 82 ? -7.924 13.528 1.921 1.00 92.06 82 ASP A O 1
ATOM 623 N N . SER A 1 83 ? -6.519 14.103 3.574 1.00 94.38 83 SER A N 1
ATOM 624 C CA . SER A 1 83 ? -5.844 12.820 3.681 1.00 94.38 83 SER A CA 1
ATOM 625 C C . SER A 1 83 ? -6.497 11.886 4.692 1.00 94.38 83 SER A C 1
ATOM 627 O O . SER A 1 83 ? -7.261 12.260 5.586 1.00 94.38 83 SER A O 1
ATOM 629 N N . THR A 1 84 ? -6.144 10.616 4.563 1.00 96.06 84 THR A N 1
ATOM 630 C CA . THR A 1 84 ? -6.435 9.584 5.562 1.00 96.06 84 THR A CA 1
ATOM 631 C C . THR A 1 84 ? -5.145 8.909 5.972 1.00 96.06 84 THR A C 1
ATOM 633 O O . THR A 1 84 ? -4.105 9.139 5.363 1.00 96.06 84 THR A O 1
ATOM 636 N N . TYR A 1 85 ? -5.178 8.115 7.033 1.00 95.00 85 TYR A N 1
ATOM 637 C CA . TYR A 1 85 ? -3.966 7.529 7.590 1.00 95.00 85 TYR A CA 1
ATOM 638 C C . TYR A 1 85 ? -4.174 6.053 7.841 1.00 95.00 85 TYR A C 1
ATOM 640 O O . TYR A 1 85 ? -5.198 5.668 8.392 1.00 95.00 85 TYR A O 1
ATOM 648 N N . ILE A 1 86 ? -3.209 5.221 7.475 1.00 95.38 86 ILE A N 1
ATOM 649 C CA . ILE A 1 86 ? -3.278 3.788 7.739 1.00 95.38 86 ILE A CA 1
ATOM 650 C C . ILE A 1 86 ? -2.294 3.386 8.825 1.00 95.38 86 ILE A C 1
ATOM 652 O O . ILE A 1 86 ? -1.160 3.865 8.892 1.00 95.38 86 ILE A O 1
ATOM 656 N N . VAL A 1 87 ? -2.744 2.469 9.671 1.00 93.62 87 VAL A N 1
ATOM 657 C CA . VAL A 1 87 ? -1.917 1.790 10.665 1.00 93.62 87 VAL A CA 1
ATOM 658 C C . VAL A 1 87 ? -2.152 0.296 10.582 1.00 93.62 87 VAL A C 1
ATOM 660 O O . VAL A 1 87 ? -3.221 -0.155 10.171 1.00 93.62 87 VAL A O 1
ATOM 663 N N . ARG A 1 88 ? -1.156 -0.478 11.002 1.00 93.75 88 ARG A N 1
ATOM 664 C CA . ARG A 1 88 ? -1.240 -1.933 11.039 1.00 93.75 88 ARG A CA 1
ATOM 665 C C . ARG A 1 88 ? -1.450 -2.438 12.458 1.00 93.75 88 ARG A C 1
ATOM 667 O O . ARG A 1 88 ? -0.927 -1.861 13.417 1.00 93.75 88 ARG A O 1
ATOM 674 N N . ALA A 1 89 ? -2.223 -3.506 12.583 1.00 94.00 89 ALA A N 1
ATOM 675 C CA . ALA A 1 89 ? -2.548 -4.130 13.852 1.00 94.00 89 ALA A CA 1
ATOM 676 C C . ALA A 1 89 ? -2.659 -5.653 13.731 1.00 94.00 89 ALA A C 1
ATOM 678 O O . ALA A 1 89 ? -2.802 -6.200 12.641 1.00 94.00 89 ALA A O 1
ATOM 679 N N . GLU A 1 90 ? -2.646 -6.328 14.872 1.00 94.81 90 GLU A N 1
ATOM 680 C CA . GLU A 1 90 ? -2.913 -7.751 15.025 1.00 94.81 90 GLU A CA 1
ATOM 681 C C . GLU A 1 90 ? -4.062 -7.977 16.009 1.00 94.81 90 GLU A C 1
ATOM 683 O O . GLU A 1 90 ? -4.176 -7.291 17.029 1.00 94.81 90 GLU A O 1
ATOM 688 N N . VAL A 1 91 ? -4.875 -8.995 15.740 1.00 94.88 91 VAL A N 1
ATOM 689 C CA . VAL A 1 91 ? -5.925 -9.476 16.645 1.00 94.88 91 VAL A CA 1
ATOM 690 C C . VAL A 1 91 ? -5.955 -11.005 16.648 1.00 94.88 91 VAL A C 1
ATOM 692 O O . VAL A 1 91 ? -5.637 -11.643 15.644 1.00 94.88 91 VAL A O 1
ATOM 695 N N . ASP A 1 92 ? -6.317 -11.622 17.775 1.00 94.56 92 ASP A N 1
ATOM 696 C CA . ASP A 1 92 ? -6.579 -13.066 17.800 1.00 94.56 92 ASP A CA 1
ATOM 697 C C . ASP A 1 92 ? -7.834 -13.387 16.976 1.00 94.56 92 ASP A C 1
ATOM 699 O O . ASP A 1 92 ? -8.864 -12.725 17.121 1.00 94.56 92 ASP A O 1
ATOM 703 N N . SER A 1 93 ? -7.769 -14.431 16.147 1.00 93.19 93 SER A N 1
ATOM 704 C CA . SER A 1 93 ? -8.874 -14.867 15.287 1.00 93.19 93 SER A CA 1
ATOM 705 C C . SER A 1 93 ? -10.191 -15.069 16.044 1.00 93.19 93 SER A C 1
ATOM 707 O O . SER A 1 93 ? -11.250 -14.804 15.491 1.00 93.19 93 SER A O 1
ATOM 709 N N . LYS A 1 94 ? -10.152 -15.491 17.318 1.00 94.38 94 LYS A N 1
ATOM 710 C CA . LYS A 1 94 ? -11.353 -15.691 18.154 1.00 94.38 94 LYS A CA 1
ATOM 711 C C . LYS A 1 94 ? -12.109 -14.397 18.460 1.00 94.38 94 LYS A C 1
ATOM 713 O O . LYS A 1 94 ? -13.256 -14.448 18.898 1.00 94.38 94 LYS A O 1
ATOM 718 N N . HIS A 1 95 ? -11.456 -13.251 18.298 1.00 93.19 95 HIS A N 1
ATOM 719 C CA . HIS A 1 95 ? -12.006 -11.933 18.601 1.00 93.19 95 HIS A CA 1
ATOM 720 C C . HIS A 1 95 ? -12.150 -11.049 17.363 1.00 93.19 95 HIS A C 1
ATOM 722 O O . HIS A 1 95 ? -12.631 -9.929 17.502 1.00 93.19 95 HIS A O 1
ATOM 728 N N . LEU A 1 96 ? -11.770 -11.546 16.180 1.00 93.06 96 LEU A N 1
ATOM 729 C CA . LEU A 1 96 ? -11.691 -10.766 14.948 1.00 93.06 96 LEU A CA 1
ATOM 730 C C . LEU A 1 96 ? -12.991 -10.010 14.654 1.00 93.06 96 LEU A C 1
ATOM 732 O O . LEU A 1 96 ? -12.966 -8.783 14.624 1.00 93.06 96 LEU A O 1
ATOM 736 N N . ASP A 1 97 ? -14.113 -10.717 14.514 1.00 94.56 97 ASP A N 1
ATOM 737 C CA . ASP A 1 97 ? -15.392 -10.108 14.121 1.00 94.56 97 ASP A CA 1
ATOM 738 C C . ASP A 1 97 ? -15.840 -9.039 15.124 1.00 94.56 97 ASP A C 1
ATOM 740 O O . ASP A 1 97 ? -16.140 -7.906 14.756 1.00 94.56 97 ASP A O 1
ATOM 744 N N . LYS A 1 98 ? -15.765 -9.359 16.423 1.00 94.56 98 LYS A N 1
ATOM 745 C CA . LYS A 1 98 ? -16.102 -8.417 17.495 1.00 94.56 98 LYS A CA 1
ATOM 746 C C . LYS A 1 98 ? -15.203 -7.177 17.466 1.00 94.56 98 LYS A C 1
ATOM 748 O O . LYS A 1 98 ? -15.692 -6.064 17.637 1.00 94.56 98 LYS A O 1
ATOM 753 N N . THR A 1 99 ? -13.897 -7.352 17.270 1.00 94.06 99 THR A N 1
ATOM 754 C CA . THR A 1 99 ? -12.947 -6.236 17.206 1.00 94.06 99 THR A CA 1
ATOM 755 C C . THR A 1 99 ? -13.178 -5.372 15.968 1.00 94.06 99 THR A C 1
ATOM 757 O O . THR A 1 99 ? -13.122 -4.150 16.083 1.00 94.06 99 THR A O 1
ATOM 760 N N . VAL A 1 100 ? -13.480 -5.967 14.811 1.00 94.69 100 VAL A N 1
ATOM 761 C CA . VAL A 1 100 ? -13.832 -5.226 13.589 1.00 94.69 100 VAL A CA 1
ATOM 762 C C . VAL A 1 100 ? -15.113 -4.417 13.806 1.00 94.69 100 VAL A C 1
ATOM 764 O O . VAL A 1 100 ? -15.121 -3.217 13.534 1.00 94.69 100 VAL A O 1
ATOM 767 N N . ASP A 1 101 ? -16.156 -5.018 14.381 1.00 94.88 101 ASP A N 1
ATOM 768 C CA . ASP A 1 101 ? -17.413 -4.326 14.693 1.00 94.88 101 ASP A CA 1
ATOM 769 C C . ASP A 1 101 ? -17.216 -3.154 15.666 1.00 94.88 101 ASP A C 1
ATOM 771 O O . ASP A 1 101 ? -17.849 -2.105 15.536 1.00 94.88 101 ASP A O 1
ATOM 775 N N . GLU A 1 102 ? -16.352 -3.319 16.670 1.00 94.81 102 GLU A N 1
ATOM 776 C CA . GLU A 1 102 ? -16.016 -2.265 17.629 1.00 94.81 102 GLU A CA 1
ATOM 777 C C . GLU A 1 102 ? -15.190 -1.142 16.984 1.00 94.81 102 GLU A C 1
ATOM 779 O O . GLU A 1 102 ? -15.464 0.031 17.247 1.00 94.81 102 GLU A O 1
ATOM 784 N N . LEU A 1 103 ? -14.235 -1.473 16.105 1.00 93.75 103 LEU A N 1
ATOM 785 C CA . LEU A 1 103 ? -13.451 -0.495 15.340 1.00 93.75 103 LEU A CA 1
ATOM 786 C C . LEU A 1 103 ? -14.347 0.343 14.430 1.00 93.75 103 LEU A C 1
ATOM 788 O O . LEU A 1 103 ? -14.264 1.567 14.453 1.00 93.75 103 LEU A O 1
ATOM 792 N N . MET A 1 104 ? -15.250 -0.295 13.687 1.00 94.69 104 MET A N 1
ATOM 793 C CA . MET A 1 104 ? -16.140 0.393 12.746 1.00 94.69 104 MET A CA 1
ATOM 794 C C . MET A 1 104 ? -17.158 1.320 13.432 1.00 94.69 104 MET A C 1
ATOM 796 O O . MET A 1 104 ? -17.697 2.221 12.791 1.00 94.69 104 MET A O 1
ATOM 800 N N . LYS A 1 105 ? -17.407 1.153 14.740 1.00 94.25 105 LYS A N 1
ATOM 801 C CA . LYS A 1 105 ? -18.226 2.084 15.542 1.00 94.25 105 LYS A CA 1
ATOM 802 C C . LYS A 1 105 ? -17.473 3.354 15.946 1.00 94.25 105 LYS A C 1
ATOM 804 O O . LYS A 1 105 ? -18.106 4.325 16.366 1.00 94.25 105 LYS A O 1
ATOM 809 N N . GLN A 1 106 ? -16.143 3.372 15.860 1.00 91.44 106 GLN A N 1
ATOM 810 C CA . GLN A 1 106 ? -15.359 4.545 16.229 1.00 91.44 106 GLN A CA 1
ATOM 811 C C . GLN A 1 106 ? -15.437 5.628 15.152 1.00 91.44 106 GLN A C 1
ATOM 813 O O . GLN A 1 106 ? -15.243 5.378 13.966 1.00 91.44 106 GLN A O 1
ATOM 818 N N . LYS A 1 107 ? -15.677 6.877 15.565 1.00 90.69 107 LYS A N 1
ATOM 819 C CA . LYS A 1 107 ? -15.888 7.998 14.630 1.00 90.69 107 LYS A CA 1
ATOM 820 C C . LYS A 1 107 ? -14.671 8.299 13.748 1.00 90.69 107 LYS A C 1
ATOM 822 O O . LYS A 1 107 ? -14.847 8.746 12.611 1.00 90.69 107 LYS A O 1
ATOM 827 N N . ASN A 1 108 ? -13.471 8.088 14.285 1.00 91.31 108 ASN A N 1
ATOM 828 C CA . ASN A 1 108 ? -12.182 8.326 13.636 1.00 91.31 108 ASN A CA 1
ATOM 829 C C . ASN A 1 108 ? -11.734 7.171 12.729 1.00 91.31 108 ASN A C 1
ATOM 831 O O . ASN A 1 108 ? -10.796 7.362 11.964 1.00 91.31 108 ASN A O 1
ATOM 835 N N . VAL A 1 109 ? -12.393 6.011 12.764 1.00 94.62 109 VAL A N 1
ATOM 836 C CA . VAL A 1 109 ? -12.122 4.909 11.833 1.00 94.62 109 VAL A CA 1
ATOM 837 C C . VAL A 1 109 ? -12.937 5.128 10.557 1.00 94.62 109 VAL A C 1
ATOM 839 O O . VAL A 1 109 ? -14.126 5.456 10.596 1.00 94.62 109 VAL A O 1
ATOM 842 N N . LYS A 1 110 ? -12.278 5.004 9.406 1.00 95.44 110 LYS A N 1
ATOM 843 C CA . LYS A 1 110 ? -12.900 5.049 8.077 1.00 95.44 110 LYS A CA 1
ATOM 844 C C . LYS A 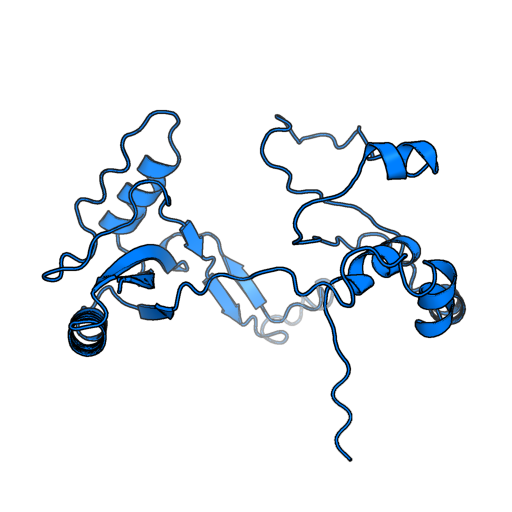1 110 ? -13.118 3.646 7.516 1.00 95.44 110 LYS A C 1
ATOM 846 O O . LYS A 1 110 ? -14.149 3.411 6.892 1.00 95.44 110 LYS A O 1
ATOM 851 N N . GLY A 1 111 ? -12.192 2.726 7.778 1.00 96.50 111 GLY A N 1
ATOM 852 C CA . GLY A 1 111 ? -12.285 1.345 7.320 1.00 96.50 111 GLY A CA 1
ATOM 853 C C . GLY A 1 111 ? -11.310 0.416 8.034 1.00 96.50 111 GLY A C 1
ATOM 854 O O . GLY A 1 111 ? -10.306 0.856 8.597 1.00 96.50 111 GLY A O 1
ATOM 855 N N .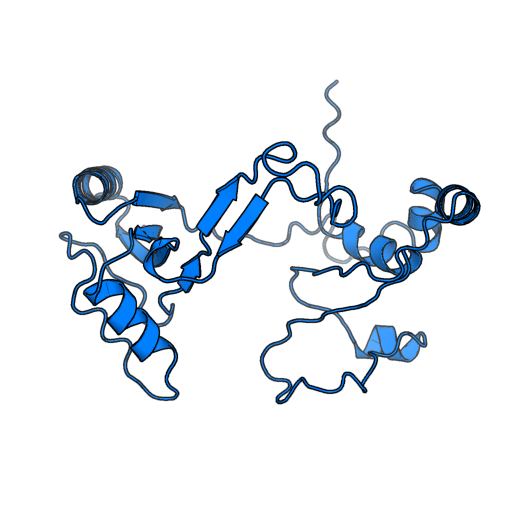 VAL A 1 112 ? -11.615 -0.880 7.997 1.00 96.56 112 VAL A N 1
ATOM 856 C CA . VAL A 1 112 ? -10.743 -1.960 8.471 1.00 96.56 112 VAL A CA 1
ATOM 857 C C . VAL A 1 112 ? -10.602 -2.977 7.346 1.00 96.56 112 VAL A C 1
ATOM 859 O O . VAL A 1 112 ? -11.596 -3.428 6.782 1.00 96.56 112 VAL A O 1
ATOM 862 N N . PHE A 1 113 ? -9.366 -3.336 7.025 1.00 97.06 113 PHE A N 1
ATOM 863 C CA . PHE A 1 113 ? -9.009 -4.202 5.910 1.00 97.06 113 PHE A CA 1
ATOM 864 C C . PHE A 1 113 ? -8.100 -5.328 6.397 1.00 97.06 113 PHE A C 1
ATOM 866 O O . PHE A 1 113 ? -7.393 -5.186 7.396 1.00 97.06 113 PHE A O 1
ATOM 873 N N . ALA A 1 114 ? -8.098 -6.455 5.691 1.00 95.44 114 ALA A N 1
ATOM 874 C CA . ALA A 1 114 ? -7.158 -7.531 5.976 1.00 95.44 114 ALA A CA 1
ATOM 875 C C . ALA A 1 114 ? -5.749 -7.155 5.485 1.00 95.44 114 ALA A C 1
ATOM 877 O O . ALA A 1 114 ? -5.588 -6.743 4.338 1.00 95.44 114 ALA A O 1
ATOM 878 N N . ASP A 1 115 ? -4.737 -7.343 6.333 1.00 94.62 115 ASP A N 1
ATOM 879 C CA . ASP A 1 115 ? -3.328 -7.309 5.923 1.00 94.62 115 ASP A CA 1
ATOM 880 C C . ASP A 1 115 ? -2.905 -8.735 5.554 1.00 94.62 115 ASP A C 1
ATOM 882 O O . ASP A 1 115 ? -2.416 -9.507 6.384 1.00 94.62 115 ASP A O 1
ATOM 886 N N . VAL A 1 116 ? -3.218 -9.129 4.322 1.00 89.62 116 VAL A N 1
ATOM 887 C CA . VAL A 1 116 ? -2.889 -10.463 3.818 1.00 89.62 116 VAL A CA 1
ATOM 888 C C . VAL A 1 116 ? -1.443 -10.513 3.348 1.00 89.62 116 VAL A C 1
ATOM 890 O O . VAL A 1 116 ? -0.945 -9.593 2.702 1.00 89.62 116 VAL A O 1
ATOM 893 N N . GLU A 1 117 ? -0.768 -11.621 3.637 1.00 85.62 117 GLU A N 1
ATOM 894 C CA . GLU A 1 117 ? 0.567 -11.855 3.103 1.00 85.62 117 GLU A CA 1
ATOM 895 C C . GLU A 1 117 ? 0.474 -12.109 1.594 1.00 85.62 117 GLU A C 1
ATOM 897 O O . GLU A 1 117 ? -0.122 -13.090 1.148 1.00 85.62 117 GLU A O 1
ATOM 902 N N . ILE A 1 118 ? 1.054 -11.206 0.804 1.00 81.19 118 ILE A N 1
ATOM 903 C CA . ILE A 1 118 ? 1.212 -11.395 -0.637 1.00 81.19 118 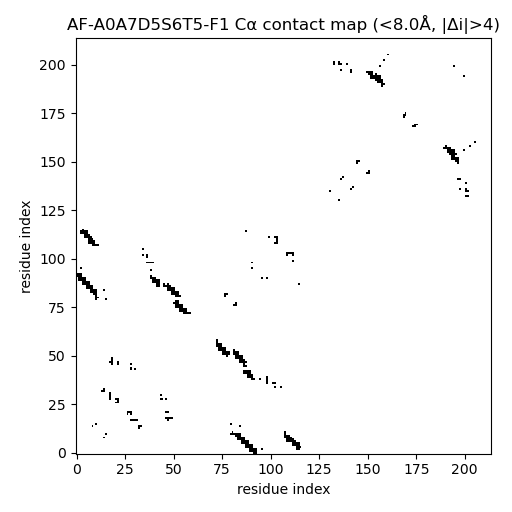ILE A CA 1
ATOM 904 C C . ILE A 1 118 ? 2.514 -12.161 -0.852 1.00 81.19 118 ILE A C 1
ATOM 906 O O . ILE A 1 118 ? 3.584 -11.701 -0.457 1.00 81.19 118 ILE A O 1
ATOM 910 N N . GLN A 1 119 ? 2.427 -13.323 -1.493 1.00 78.62 119 GLN A N 1
ATOM 911 C CA . GLN A 1 119 ? 3.586 -14.142 -1.839 1.00 78.62 119 GLN A CA 1
ATOM 912 C C . GLN A 1 119 ? 3.715 -14.272 -3.355 1.00 78.62 119 GLN A C 1
ATOM 914 O O . GLN A 1 119 ? 2.720 -14.287 -4.086 1.00 78.62 119 GLN A O 1
ATOM 919 N N . SER A 1 120 ? 4.953 -14.378 -3.837 1.00 74.50 120 SER A N 1
ATOM 920 C CA . SER A 1 120 ? 5.207 -14.621 -5.251 1.00 74.50 120 SER A CA 1
ATOM 921 C C . SER A 1 120 ? 4.674 -15.999 -5.647 1.00 74.50 120 SER A C 1
ATOM 923 O O . SER A 1 120 ? 5.019 -17.027 -5.068 1.00 74.50 120 SER A O 1
ATOM 925 N N . SER A 1 121 ? 3.824 -16.025 -6.669 1.00 70.62 121 SER A N 1
ATOM 926 C CA . SER A 1 121 ? 3.383 -17.270 -7.292 1.00 70.62 121 SER A CA 1
ATOM 927 C C . SER A 1 121 ? 4.331 -17.595 -8.440 1.00 70.62 121 SER A C 1
ATOM 929 O O . SER A 1 121 ? 4.127 -17.163 -9.574 1.00 70.62 121 SER A O 1
ATOM 931 N N . LEU A 1 122 ? 5.415 -18.318 -8.146 1.00 65.56 122 LEU A N 1
ATOM 932 C CA . LEU A 1 122 ? 6.318 -18.799 -9.190 1.00 65.56 122 LEU A CA 1
ATOM 933 C C . LEU A 1 122 ? 5.568 -19.793 -10.084 1.00 65.56 122 LEU A C 1
ATOM 935 O O . LEU A 1 122 ? 5.060 -20.797 -9.593 1.00 65.56 122 LEU A O 1
ATOM 939 N N . ILE A 1 123 ? 5.538 -19.538 -11.397 1.00 65.44 123 ILE A N 1
ATOM 940 C CA . ILE A 1 123 ? 4.865 -20.414 -12.374 1.00 65.44 123 ILE A CA 1
ATOM 941 C C . ILE A 1 123 ? 5.404 -21.851 -12.269 1.00 65.44 123 ILE A C 1
ATOM 943 O O . ILE A 1 123 ? 4.622 -22.795 -12.221 1.00 65.44 123 ILE A O 1
ATOM 947 N N . CYS A 1 124 ? 6.729 -22.017 -12.184 1.00 64.12 124 CYS A N 1
ATOM 948 C CA . CYS A 1 124 ? 7.414 -23.274 -11.870 1.00 64.12 124 CYS A CA 1
ATOM 949 C C . CYS A 1 124 ? 8.755 -22.952 -11.192 1.00 64.12 124 CYS A C 1
ATOM 951 O O . CYS A 1 124 ? 9.617 -22.321 -11.810 1.00 64.12 124 CYS A O 1
ATOM 953 N N . ALA A 1 125 ? 8.966 -23.386 -9.947 1.00 65.06 125 ALA A N 1
ATOM 954 C CA . ALA A 1 125 ? 10.255 -23.208 -9.277 1.00 65.06 125 ALA A CA 1
ATOM 955 C C . ALA A 1 125 ? 11.385 -23.897 -10.073 1.00 65.06 125 ALA A C 1
ATOM 957 O O . ALA A 1 125 ? 11.257 -25.053 -10.473 1.00 65.06 125 ALA A O 1
ATOM 958 N N . GLY A 1 126 ? 12.482 -23.179 -10.331 1.00 66.50 126 GLY A N 1
ATOM 959 C CA . GLY A 1 126 ? 13.669 -23.714 -11.014 1.00 66.50 126 GLY A CA 1
ATOM 960 C C . GLY A 1 126 ? 13.588 -23.808 -12.544 1.00 66.50 126 GLY A C 1
ATOM 961 O O . GLY A 1 126 ? 14.571 -24.193 -13.171 1.00 66.50 126 GLY A O 1
ATOM 962 N N . SER A 1 127 ? 12.465 -23.437 -13.167 1.00 74.44 127 SER A N 1
ATOM 963 C CA . SER A 1 127 ? 12.379 -23.351 -14.631 1.00 74.44 127 SER A CA 1
ATOM 964 C C . SER A 1 127 ? 12.904 -22.010 -15.139 1.00 74.44 127 SER A C 1
ATOM 966 O O . SER A 1 127 ? 12.727 -20.975 -14.497 1.00 74.44 127 SER A O 1
ATOM 968 N N . ALA A 1 128 ? 13.529 -22.016 -16.318 1.00 73.19 128 ALA A N 1
ATOM 969 C CA . ALA A 1 128 ? 13.867 -20.778 -17.013 1.00 73.19 128 ALA A CA 1
ATOM 970 C C . ALA A 1 128 ? 12.596 -19.970 -17.342 1.00 73.19 128 ALA A C 1
ATOM 972 O O . ALA A 1 128 ? 11.499 -20.528 -17.444 1.00 73.19 128 ALA A O 1
ATOM 973 N N . ALA A 1 129 ? 12.754 -18.659 -17.547 1.00 75.75 129 ALA A N 1
ATOM 974 C CA . ALA A 1 129 ? 11.668 -17.804 -18.018 1.00 75.75 129 ALA A CA 1
ATOM 975 C C . ALA A 1 129 ? 11.045 -18.377 -19.304 1.00 75.75 129 ALA A C 1
ATOM 977 O O . ALA A 1 129 ? 11.763 -18.833 -20.201 1.00 75.75 129 ALA A O 1
ATOM 978 N N . ARG A 1 130 ? 9.708 -18.361 -19.408 1.00 80.50 130 ARG A N 1
ATOM 979 C CA . ARG A 1 130 ? 9.033 -18.758 -20.648 1.00 80.50 130 ARG A CA 1
ATOM 980 C C . ARG A 1 130 ? 9.004 -17.570 -21.603 1.00 80.50 130 ARG A C 1
ATOM 982 O O . ARG A 1 130 ? 8.184 -16.670 -21.463 1.00 80.50 130 ARG A O 1
ATOM 989 N N . GLY A 1 131 ? 9.893 -17.612 -22.588 1.00 83.38 131 GLY A N 1
ATOM 990 C CA . GLY A 1 131 ? 10.050 -16.554 -23.579 1.00 83.38 131 GLY A CA 1
ATOM 991 C C . GLY A 1 131 ? 11.025 -15.463 -23.140 1.00 83.38 131 GLY A C 1
ATOM 992 O O . GLY A 1 131 ? 11.776 -15.593 -22.172 1.00 83.38 131 GLY A O 1
ATOM 993 N N . SER A 1 132 ? 11.040 -14.388 -23.912 1.00 84.50 132 SER A N 1
ATOM 994 C CA . SER A 1 132 ? 12.008 -13.304 -23.852 1.00 84.50 132 SER A CA 1
ATOM 995 C C . SER A 1 132 ? 11.321 -11.943 -23.969 1.00 84.50 132 SER A C 1
ATOM 997 O O . SER A 1 132 ? 10.167 -11.833 -24.371 1.00 84.50 132 SER A O 1
ATOM 999 N N . HIS A 1 133 ? 12.049 -10.871 -23.653 1.00 81.00 133 HIS A N 1
ATOM 1000 C CA . HIS A 1 133 ? 11.553 -9.506 -23.859 1.00 81.00 133 HIS A CA 1
ATOM 1001 C C . HIS A 1 133 ? 11.117 -9.231 -25.309 1.00 81.00 133 HIS A C 1
ATOM 1003 O O . HIS A 1 133 ? 10.132 -8.531 -25.506 1.00 81.00 133 HIS A O 1
ATOM 1009 N N . THR A 1 134 ? 11.782 -9.820 -26.309 1.00 86.19 134 THR A N 1
ATOM 1010 C CA . THR A 1 134 ? 11.398 -9.661 -27.720 1.00 86.19 134 THR A CA 1
ATOM 1011 C C . THR A 1 134 ? 10.078 -10.358 -28.042 1.00 86.19 134 THR A C 1
ATOM 1013 O O . THR A 1 134 ? 9.298 -9.843 -28.840 1.00 86.19 134 THR A O 1
ATOM 1016 N N . ASP A 1 135 ? 9.782 -11.489 -27.390 1.00 87.00 135 ASP A N 1
ATOM 1017 C CA . ASP A 1 135 ? 8.488 -12.165 -27.548 1.00 87.00 135 ASP A CA 1
ATOM 1018 C C . ASP A 1 135 ? 7.355 -11.273 -27.039 1.00 87.00 135 ASP A C 1
ATOM 1020 O O . ASP A 1 135 ? 6.338 -11.092 -27.705 1.00 87.00 135 ASP A O 1
ATOM 1024 N N . VAL A 1 136 ? 7.556 -10.648 -25.880 1.00 86.50 136 VAL A N 1
ATOM 1025 C CA . VAL A 1 136 ? 6.554 -9.762 -25.289 1.00 86.50 136 VAL A CA 1
ATOM 1026 C C . VAL A 1 136 ? 6.445 -8.443 -26.085 1.00 86.50 136 VAL A C 1
ATOM 1028 O O . VAL A 1 136 ? 5.335 -7.955 -26.281 1.00 86.50 136 VAL A O 1
ATOM 1031 N N . GLU A 1 137 ? 7.541 -7.896 -26.633 1.00 86.62 137 GLU A N 1
ATOM 1032 C CA . GLU A 1 137 ? 7.499 -6.735 -27.549 1.00 86.62 137 GLU A CA 1
ATOM 1033 C C . GLU A 1 137 ? 6.665 -7.037 -28.804 1.00 86.62 137 GLU A C 1
ATOM 1035 O O . GLU A 1 137 ? 5.888 -6.200 -29.276 1.00 86.62 137 GLU A O 1
ATOM 1040 N N . SER A 1 138 ? 6.806 -8.250 -29.337 1.00 89.94 138 SER A N 1
ATOM 1041 C CA . SER A 1 138 ? 6.030 -8.715 -30.483 1.00 89.94 138 SER A CA 1
ATOM 1042 C C . SER A 1 138 ? 4.542 -8.828 -30.137 1.00 89.94 138 SER A C 1
ATOM 1044 O O . SER A 1 138 ? 3.701 -8.266 -30.842 1.00 89.94 138 SER A O 1
ATOM 1046 N N . LEU A 1 139 ? 4.209 -9.459 -29.002 1.00 93.56 139 LEU A N 1
ATOM 1047 C CA . LEU A 1 139 ? 2.827 -9.619 -28.530 1.00 93.56 139 LEU A CA 1
ATOM 1048 C C . LEU A 1 139 ? 2.137 -8.281 -28.242 1.00 93.56 139 LEU A C 1
ATOM 1050 O O . LEU A 1 139 ? 0.962 -8.112 -28.560 1.00 93.56 139 LEU A O 1
ATOM 1054 N N . LEU A 1 140 ? 2.869 -7.309 -27.696 1.00 89.62 140 LEU A N 1
ATOM 1055 C CA . LEU A 1 140 ? 2.353 -5.962 -27.451 1.00 89.62 140 LEU A CA 1
ATOM 1056 C C . LEU A 1 140 ? 2.293 -5.101 -28.720 1.00 89.62 140 LEU A C 1
ATOM 1058 O O . LEU A 1 140 ? 1.764 -3.996 -28.671 1.00 89.62 140 LEU A O 1
ATOM 1062 N N . CYS A 1 141 ? 2.796 -5.582 -29.863 1.00 91.88 141 CYS A N 1
ATOM 1063 C CA . CYS A 1 141 ? 2.847 -4.841 -31.126 1.00 91.88 141 CYS A CA 1
ATOM 1064 C C . CYS A 1 141 ? 3.616 -3.510 -31.017 1.00 91.88 141 CYS A C 1
ATOM 1066 O O . CYS A 1 141 ? 3.200 -2.493 -31.581 1.00 91.88 141 CYS A O 1
ATOM 1068 N N . VAL A 1 142 ? 4.756 -3.499 -30.318 1.00 88.81 142 VAL A N 1
ATOM 1069 C CA . VAL A 1 142 ? 5.479 -2.253 -29.995 1.00 88.81 142 VAL A CA 1
ATOM 1070 C C . VAL A 1 142 ? 5.922 -1.472 -31.246 1.00 88.81 142 VAL A C 1
ATOM 1072 O O . VAL A 1 142 ? 5.912 -0.242 -31.230 1.00 88.81 142 VAL A O 1
ATOM 1075 N N . ASN A 1 143 ? 6.201 -2.143 -32.371 1.00 88.81 143 ASN A N 1
ATOM 1076 C CA . ASN A 1 143 ? 6.468 -1.469 -33.653 1.00 88.81 143 ASN A CA 1
ATOM 1077 C C . ASN A 1 143 ? 5.286 -0.609 -34.129 1.00 88.81 143 ASN A C 1
ATOM 1079 O O . ASN A 1 143 ? 5.477 0.556 -34.465 1.00 88.81 143 ASN A O 1
ATOM 1083 N N . LYS A 1 144 ? 4.056 -1.133 -34.064 1.00 91.62 144 LYS A N 1
ATOM 1084 C CA . LYS A 1 144 ? 2.849 -0.380 -34.445 1.00 91.62 144 LYS A CA 1
ATOM 1085 C C . LYS A 1 144 ? 2.586 0.789 -33.496 1.00 91.62 144 LYS A C 1
ATOM 1087 O O . LYS A 1 144 ? 2.099 1.832 -33.919 1.00 91.62 144 LYS A O 1
ATOM 1092 N N . MET A 1 145 ? 2.906 0.632 -32.211 1.00 90.56 145 MET A N 1
ATOM 1093 C CA . MET A 1 145 ? 2.817 1.728 -31.239 1.00 90.56 145 MET A CA 1
ATOM 1094 C C . MET A 1 145 ? 3.831 2.834 -31.555 1.00 90.56 145 MET A C 1
ATOM 1096 O O . MET A 1 145 ? 3.460 4.006 -31.599 1.00 90.56 145 MET A O 1
ATOM 1100 N N . LYS A 1 146 ? 5.079 2.472 -31.883 1.00 88.94 146 LYS A N 1
ATOM 1101 C CA . LYS A 1 146 ? 6.101 3.424 -32.345 1.00 88.94 146 LYS A CA 1
ATOM 1102 C C . LYS A 1 146 ? 5.683 4.179 -33.606 1.00 88.94 146 LYS A C 1
ATOM 1104 O O . LYS A 1 146 ? 5.858 5.391 -33.650 1.00 88.94 146 LYS A O 1
ATOM 1109 N N . GLU A 1 147 ? 5.129 3.491 -34.605 1.00 92.75 147 GLU A N 1
ATOM 1110 C CA . GLU A 1 147 ? 4.626 4.113 -35.845 1.00 92.75 147 GLU A CA 1
ATOM 1111 C C . GLU A 1 147 ? 3.553 5.174 -35.567 1.00 92.75 147 GLU A C 1
ATOM 1113 O O . GLU A 1 147 ? 3.441 6.158 -36.291 1.00 92.75 147 GLU A O 1
ATOM 1118 N N . LYS A 1 148 ? 2.800 5.009 -34.476 1.00 91.88 148 LYS A N 1
ATOM 1119 C CA . LYS A 1 148 ? 1.807 5.975 -33.992 1.00 91.88 148 LYS A CA 1
ATOM 1120 C C . LYS A 1 148 ? 2.379 7.031 -33.039 1.00 91.88 148 LYS A C 1
ATOM 1122 O O . LYS A 1 148 ? 1.614 7.753 -32.410 1.00 91.88 148 LYS A O 1
ATOM 1127 N N . GLY A 1 149 ? 3.701 7.110 -32.887 1.00 87.50 149 GLY A N 1
ATOM 1128 C CA . GLY A 1 149 ? 4.365 8.042 -31.972 1.00 87.50 149 GLY A CA 1
ATOM 1129 C C . GLY A 1 149 ? 4.238 7.679 -30.488 1.00 87.50 149 GLY A C 1
ATOM 1130 O O . GLY A 1 149 ? 4.649 8.456 -29.631 1.00 87.50 149 GLY A O 1
ATOM 1131 N N . MET A 1 150 ? 3.713 6.497 -30.151 1.00 86.69 150 MET A N 1
ATOM 1132 C CA . MET A 1 150 ? 3.558 6.033 -28.769 1.00 86.69 150 MET A CA 1
ATOM 1133 C C . MET A 1 150 ? 4.875 5.410 -28.288 1.00 86.69 150 MET A C 1
ATOM 1135 O O . MET A 1 150 ? 5.083 4.198 -28.348 1.00 86.69 150 MET A O 1
ATOM 1139 N N . THR A 1 151 ? 5.808 6.259 -27.863 1.00 80.00 151 THR A N 1
ATOM 1140 C CA . THR A 1 151 ? 7.185 5.858 -27.524 1.00 80.00 151 THR A CA 1
ATOM 1141 C C . THR A 1 151 ? 7.395 5.537 -26.045 1.00 80.00 151 THR A C 1
ATOM 1143 O O . THR A 1 151 ? 8.386 4.890 -25.705 1.00 80.00 151 THR A O 1
ATOM 1146 N N . GLY A 1 152 ? 6.478 5.967 -25.172 1.00 75.69 152 GLY A N 1
ATOM 1147 C CA . GLY A 1 152 ? 6.637 5.905 -23.714 1.00 75.69 152 GLY A CA 1
ATOM 1148 C C . GLY A 1 152 ? 7.582 6.972 -23.144 1.00 75.69 152 GLY A C 1
ATOM 1149 O O . GLY A 1 152 ? 7.899 6.926 -21.961 1.00 75.69 152 GLY A O 1
ATOM 1150 N N . GLN A 1 153 ? 8.046 7.931 -23.955 1.00 76.69 153 GLN A N 1
ATOM 1151 C CA . GLN A 1 153 ? 8.850 9.050 -23.455 1.00 76.69 153 GLN A CA 1
ATOM 1152 C C . GLN A 1 153 ? 8.048 9.858 -22.422 1.00 76.69 153 GLN A C 1
ATOM 1154 O O . GLN A 1 153 ? 6.877 10.154 -22.652 1.00 76.69 153 GLN A O 1
ATOM 1159 N N . GLY A 1 154 ? 8.669 10.199 -21.289 1.00 72.12 154 GLY A N 1
ATOM 1160 C CA . GLY A 1 154 ? 8.004 10.897 -20.181 1.00 72.12 154 GLY A CA 1
ATOM 1161 C C . GLY A 1 154 ? 7.030 10.035 -19.365 1.00 72.12 154 GLY A C 1
ATOM 1162 O O . GLY A 1 154 ? 6.359 10.557 -18.477 1.00 72.12 154 GLY A O 1
ATOM 1163 N N . VAL A 1 155 ? 6.938 8.726 -19.636 1.00 76.75 155 VAL A N 1
ATOM 1164 C CA . VAL A 1 155 ? 6.112 7.794 -18.857 1.00 76.75 155 VAL A CA 1
ATOM 1165 C C . VAL A 1 155 ? 6.970 7.100 -17.804 1.00 76.75 155 VAL A C 1
ATOM 1167 O O . VAL A 1 155 ? 7.949 6.421 -18.124 1.00 76.75 155 VAL A O 1
ATOM 1170 N N . TYR A 1 156 ? 6.564 7.238 -16.542 1.00 74.75 156 TYR A N 1
ATOM 1171 C CA . TYR A 1 156 ? 7.188 6.544 -15.420 1.00 74.75 156 TYR A CA 1
ATOM 1172 C C . TYR A 1 156 ? 6.524 5.203 -15.151 1.00 74.75 156 TYR A C 1
ATOM 1174 O O . TYR A 1 156 ? 5.300 5.081 -15.167 1.00 74.75 156 TYR A O 1
ATOM 1182 N N . VAL A 1 157 ? 7.345 4.203 -14.836 1.00 77.56 157 VAL A N 1
ATOM 1183 C CA . VAL A 1 157 ? 6.877 2.867 -14.463 1.00 77.56 157 VAL A CA 1
ATOM 1184 C C . VAL A 1 157 ? 7.487 2.480 -13.130 1.00 77.56 157 VAL A C 1
ATOM 1186 O O . VAL A 1 157 ? 8.708 2.427 -12.991 1.00 77.56 157 VAL A O 1
ATOM 1189 N N . ALA A 1 158 ? 6.621 2.193 -12.163 1.00 80.38 158 ALA A N 1
ATOM 1190 C CA . ALA A 1 158 ? 7.003 1.594 -10.897 1.00 80.38 158 ALA A CA 1
ATOM 1191 C C . ALA A 1 158 ? 6.795 0.079 -10.975 1.00 80.38 158 ALA A C 1
ATOM 1193 O O . ALA A 1 158 ? 5.725 -0.390 -11.362 1.00 80.38 158 ALA A O 1
ATOM 1194 N N . ILE A 1 159 ? 7.825 -0.680 -10.607 1.00 80.75 159 ILE A N 1
ATOM 1195 C CA . ILE A 1 159 ? 7.781 -2.142 -10.553 1.00 80.75 159 ILE A CA 1
ATOM 1196 C C . ILE A 1 159 ? 7.790 -2.525 -9.080 1.00 80.75 159 ILE A C 1
ATOM 1198 O O . ILE A 1 159 ? 8.774 -2.277 -8.385 1.00 80.75 159 ILE A O 1
ATOM 1202 N N . VAL A 1 160 ? 6.686 -3.096 -8.608 1.00 83.31 160 VAL A N 1
ATOM 1203 C CA . VAL A 1 160 ? 6.545 -3.546 -7.221 1.00 83.31 160 VAL A CA 1
ATOM 1204 C C . VAL A 1 160 ? 6.709 -5.059 -7.205 1.00 83.31 160 VAL A C 1
ATOM 1206 O O . VAL A 1 160 ? 5.779 -5.795 -7.520 1.00 83.31 160 VAL A O 1
ATOM 1209 N N . ASP A 1 161 ? 7.920 -5.505 -6.886 1.00 83.75 161 ASP A N 1
ATOM 1210 C CA . ASP A 1 161 ? 8.297 -6.917 -6.827 1.00 83.75 161 ASP A CA 1
ATOM 1211 C C . ASP A 1 161 ? 9.316 -7.144 -5.698 1.00 83.75 161 ASP A C 1
ATOM 1213 O O . ASP A 1 161 ? 9.716 -6.217 -4.996 1.00 83.75 161 ASP A O 1
ATOM 1217 N N . THR A 1 162 ? 9.794 -8.376 -5.568 1.00 83.44 162 THR A N 1
ATOM 1218 C CA . THR A 1 162 ? 10.911 -8.800 -4.713 1.00 83.44 162 THR A CA 1
ATOM 1219 C C . THR A 1 162 ? 12.228 -8.065 -4.994 1.00 83.44 162 THR A C 1
ATOM 1221 O O . THR A 1 162 ? 13.156 -8.122 -4.188 1.00 83.44 162 THR A O 1
ATOM 1224 N N . GLY A 1 163 ? 12.319 -7.364 -6.123 1.00 83.81 163 GLY A N 1
ATOM 1225 C CA . GLY A 1 163 ? 13.441 -6.518 -6.496 1.00 83.81 163 GLY A CA 1
ATOM 1226 C C . GLY A 1 163 ? 13.847 -6.708 -7.950 1.00 83.81 163 GLY A C 1
ATOM 1227 O O . GLY A 1 163 ? 13.215 -7.423 -8.723 1.00 83.81 163 GLY A O 1
ATOM 1228 N N . ILE A 1 164 ? 14.939 -6.050 -8.332 1.00 82.62 164 ILE A N 1
ATOM 1229 C CA . ILE A 1 164 ? 15.485 -6.112 -9.685 1.00 82.62 164 ILE A CA 1
ATOM 1230 C C . ILE A 1 164 ? 16.983 -6.409 -9.632 1.00 82.62 164 ILE A C 1
ATOM 1232 O O . ILE A 1 164 ? 17.738 -5.787 -8.884 1.00 82.62 164 ILE A O 1
ATOM 1236 N N . ASN A 1 165 ? 17.439 -7.379 -10.428 1.00 86.38 165 ASN A N 1
ATOM 1237 C CA . ASN A 1 165 ? 18.858 -7.721 -10.488 1.00 86.38 165 ASN A CA 1
ATOM 1238 C C . ASN A 1 165 ? 19.614 -6.701 -11.355 1.00 86.38 165 ASN A C 1
ATOM 1240 O O . ASN A 1 165 ? 19.766 -6.870 -12.569 1.00 86.38 165 ASN A O 1
ATOM 1244 N N . MET A 1 166 ? 20.100 -5.641 -10.709 1.00 84.69 166 MET A N 1
ATOM 1245 C CA . MET A 1 166 ? 20.824 -4.557 -11.374 1.00 84.69 166 MET A CA 1
ATOM 1246 C C . MET A 1 166 ? 22.135 -5.014 -12.015 1.00 84.69 166 MET A C 1
ATOM 1248 O O . MET A 1 166 ? 22.466 -4.548 -13.101 1.00 84.69 166 MET A O 1
ATOM 1252 N N . ALA A 1 167 ? 22.861 -5.960 -11.410 1.00 86.56 167 ALA A N 1
ATOM 1253 C CA . ALA A 1 167 ? 24.094 -6.490 -11.994 1.00 86.56 167 ALA A CA 1
ATOM 1254 C C . ALA A 1 167 ? 23.823 -7.186 -13.338 1.00 86.56 167 ALA A C 1
ATOM 1256 O O . ALA A 1 167 ? 24.513 -6.933 -14.328 1.00 86.56 167 ALA A O 1
ATOM 1257 N N . HIS A 1 168 ? 22.763 -7.998 -13.401 1.00 84.31 168 HIS A N 1
ATOM 1258 C CA . HIS A 1 168 ? 22.324 -8.627 -14.642 1.00 84.31 168 HIS A CA 1
ATOM 1259 C C . HIS A 1 168 ? 21.927 -7.581 -15.695 1.00 84.31 168 HIS A C 1
ATOM 1261 O O . HIS A 1 168 ? 22.367 -7.674 -16.839 1.00 84.31 168 HIS A O 1
ATOM 1267 N N . LEU A 1 169 ? 21.153 -6.555 -15.332 1.00 84.19 169 LEU A N 1
ATOM 1268 C CA . LEU A 1 169 ? 20.760 -5.496 -16.271 1.00 84.19 169 LEU A CA 1
ATOM 1269 C C . LEU A 1 169 ? 21.953 -4.693 -16.800 1.00 84.19 169 LEU A C 1
ATOM 1271 O O . LEU A 1 169 ? 22.080 -4.523 -18.016 1.00 84.19 169 LEU A O 1
ATOM 1275 N N . ASN A 1 170 ? 22.864 -4.292 -15.915 1.00 84.62 170 ASN A N 1
ATOM 1276 C CA . ASN A 1 170 ? 24.082 -3.572 -16.273 1.00 84.62 170 ASN A CA 1
ATOM 1277 C C . ASN A 1 170 ? 24.954 -4.400 -17.228 1.00 84.62 170 ASN A C 1
ATOM 1279 O O . ASN A 1 170 ? 25.421 -3.876 -18.236 1.00 84.62 170 ASN A O 1
ATOM 1283 N N . SER A 1 171 ? 25.088 -5.713 -16.990 1.00 84.75 171 SER A N 1
ATOM 1284 C CA . SER A 1 171 ? 25.816 -6.623 -17.895 1.00 84.75 171 SER A CA 1
ATOM 1285 C C . SER A 1 171 ? 25.200 -6.722 -19.300 1.00 84.75 171 SER A C 1
ATOM 1287 O O . SER A 1 171 ? 25.856 -7.145 -20.248 1.00 84.75 171 SER A O 1
ATOM 1289 N N . ARG A 1 172 ? 23.933 -6.312 -19.452 1.00 82.62 172 ARG A N 1
ATOM 1290 C CA . ARG A 1 172 ? 23.198 -6.247 -20.724 1.00 82.62 172 ARG A CA 1
ATOM 1291 C C . ARG A 1 172 ? 23.089 -4.816 -21.267 1.00 82.62 172 ARG A C 1
ATOM 1293 O O . ARG A 1 172 ? 22.229 -4.554 -22.109 1.00 82.62 172 ARG A O 1
ATOM 1300 N N . GLY A 1 173 ? 23.911 -3.890 -20.767 1.00 81.31 173 GLY A N 1
ATOM 1301 C CA . GLY A 1 173 ? 23.940 -2.490 -21.197 1.00 81.31 173 GLY A CA 1
ATOM 1302 C C . GLY A 1 173 ? 22.712 -1.676 -20.776 1.00 81.31 173 GLY A C 1
ATOM 1303 O O . GLY A 1 173 ? 22.442 -0.630 -21.359 1.00 81.31 173 GLY A O 1
ATOM 1304 N N . LYS A 1 174 ? 21.933 -2.152 -19.796 1.00 76.75 174 LYS A N 1
ATOM 1305 C CA . LYS A 1 174 ? 20.787 -1.428 -19.229 1.00 76.75 174 LYS A CA 1
ATOM 1306 C C . LYS A 1 174 ? 21.230 -0.772 -17.927 1.00 76.75 174 LYS A C 1
ATOM 1308 O O . LYS A 1 174 ? 21.182 -1.397 -16.875 1.00 76.75 174 LYS A O 1
ATOM 1313 N N . ILE A 1 175 ? 21.711 0.461 -18.039 1.00 67.56 175 ILE A N 1
ATOM 1314 C CA . ILE A 1 175 ? 22.303 1.220 -16.936 1.00 67.56 175 ILE A CA 1
ATOM 1315 C C . ILE A 1 175 ? 21.224 2.124 -16.334 1.00 67.56 175 ILE A C 1
ATOM 1317 O O . ILE A 1 175 ? 20.463 2.756 -17.067 1.00 67.56 175 ILE A O 1
ATOM 1321 N N . HIS A 1 176 ? 21.150 2.183 -15.005 1.00 62.50 176 HIS A N 1
ATOM 1322 C CA . HIS A 1 176 ? 20.341 3.186 -14.313 1.00 62.50 176 HIS A CA 1
ATOM 1323 C C . HIS A 1 176 ? 20.867 4.587 -14.660 1.00 62.50 176 HIS A C 1
ATOM 1325 O O . HIS A 1 176 ? 22.073 4.801 -14.522 1.00 62.50 176 HIS A O 1
ATOM 1331 N N . PRO A 1 177 ? 20.029 5.558 -15.062 1.00 55.09 177 PRO A N 1
ATOM 1332 C CA . PRO A 1 177 ? 20.477 6.936 -15.213 1.00 55.09 177 PRO A CA 1
ATOM 1333 C C . PRO A 1 177 ? 20.941 7.440 -13.840 1.00 55.09 177 PRO A C 1
ATOM 1335 O O . PRO A 1 177 ? 20.133 7.711 -12.957 1.00 55.09 177 PRO A O 1
ATOM 1338 N N . SER A 1 178 ? 22.250 7.484 -13.598 1.00 51.59 178 SER A N 1
ATOM 1339 C CA . SER A 1 178 ? 22.831 7.915 -12.317 1.00 51.59 178 SER A CA 1
ATOM 1340 C C . SER A 1 178 ? 22.767 9.431 -12.114 1.00 51.59 178 SER A C 1
ATOM 1342 O O . SER A 1 178 ? 23.165 9.933 -11.068 1.00 51.59 178 SER A O 1
ATOM 1344 N N . THR A 1 179 ? 22.249 10.172 -13.091 1.00 41.97 179 THR A N 1
ATOM 1345 C CA . THR A 1 179 ? 22.174 11.632 -13.081 1.00 41.97 179 THR A CA 1
ATOM 1346 C C . THR A 1 179 ? 20.725 12.083 -13.188 1.00 41.97 179 THR A C 1
ATOM 1348 O O . THR A 1 179 ? 20.273 12.532 -14.239 1.00 41.97 179 THR A O 1
ATOM 1351 N N . TRP A 1 180 ? 19.999 11.959 -12.083 1.00 43.16 180 TRP A N 1
ATOM 1352 C CA . TRP A 1 180 ? 18.814 12.774 -11.840 1.00 43.16 180 TRP A CA 1
ATOM 1353 C C . TRP A 1 180 ? 19.217 13.909 -10.891 1.00 43.16 180 TRP A C 1
ATOM 1355 O O . TRP A 1 180 ? 19.625 13.623 -9.761 1.00 43.16 180 TRP A O 1
ATOM 1365 N N . PRO A 1 181 ? 19.165 15.187 -11.311 1.00 33.72 181 PRO A N 1
ATOM 1366 C CA . PRO A 1 181 ? 19.416 16.291 -10.397 1.00 33.72 181 PRO A CA 1
ATOM 1367 C C . PRO A 1 181 ? 18.285 16.325 -9.358 1.00 33.72 181 PRO A C 1
ATOM 1369 O O . PRO A 1 181 ? 17.150 16.644 -9.692 1.00 33.72 181 PRO A O 1
ATOM 1372 N N . GLY A 1 182 ? 18.587 15.958 -8.106 1.00 42.84 182 GLY A N 1
ATOM 1373 C CA . GLY A 1 182 ? 17.681 16.163 -6.965 1.00 42.84 182 GLY A CA 1
ATOM 1374 C C . GLY A 1 182 ? 17.420 14.974 -6.035 1.00 42.84 182 GLY A C 1
ATOM 1375 O O . GLY A 1 182 ? 16.823 15.186 -4.984 1.00 42.84 182 GLY A O 1
ATOM 1376 N N . VAL A 1 183 ? 17.866 13.747 -6.338 1.00 41.62 183 VAL A N 1
ATOM 1377 C CA . VAL A 1 183 ? 17.622 12.599 -5.437 1.00 41.62 183 VAL A CA 1
ATOM 1378 C C . VAL A 1 183 ? 18.836 12.353 -4.543 1.00 41.62 183 VAL A C 1
ATOM 1380 O O . VAL A 1 183 ? 19.754 11.606 -4.876 1.00 41.62 183 VAL A O 1
ATOM 1383 N N . GLY A 1 184 ? 18.853 13.029 -3.396 1.00 35.03 184 GLY A N 1
ATOM 1384 C CA . GLY A 1 184 ? 19.740 12.684 -2.294 1.00 35.03 184 GLY A CA 1
ATOM 1385 C C . GLY A 1 184 ? 19.309 11.366 -1.644 1.00 35.03 184 GLY A C 1
ATOM 1386 O O . GLY A 1 184 ? 18.147 11.199 -1.294 1.00 35.03 184 GLY A O 1
ATOM 1387 N N . ASN A 1 185 ? 20.289 10.489 -1.420 1.00 36.59 185 ASN A N 1
ATOM 1388 C CA . ASN A 1 185 ? 20.250 9.273 -0.597 1.00 36.59 185 ASN A CA 1
ATOM 1389 C C . ASN A 1 185 ? 19.625 7.994 -1.235 1.00 36.59 185 ASN A C 1
ATOM 1391 O O . ASN A 1 185 ? 18.420 7.932 -1.468 1.00 36.59 185 ASN A O 1
ATOM 1395 N N . PRO A 1 186 ? 20.416 6.922 -1.465 1.00 39.31 186 PRO A N 1
ATOM 1396 C CA . PRO A 1 186 ? 19.995 5.716 -2.195 1.00 39.31 186 PRO A CA 1
ATOM 1397 C C . PRO A 1 186 ? 19.249 4.650 -1.361 1.00 39.31 186 PRO A C 1
ATOM 1399 O O . PRO A 1 186 ? 19.071 3.529 -1.833 1.00 39.31 186 PRO A O 1
ATOM 1402 N N . LEU A 1 187 ? 18.812 4.952 -0.133 1.00 31.92 187 LEU A N 1
ATOM 1403 C CA . LE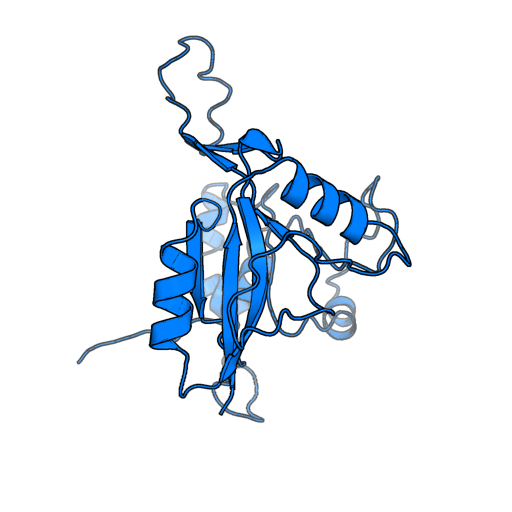U A 1 187 ? 18.233 3.951 0.785 1.00 31.92 187 LEU A CA 1
ATOM 1404 C C . LEU A 1 187 ? 16.701 3.806 0.727 1.00 31.92 187 LEU A C 1
ATOM 1406 O O . LEU A 1 187 ? 16.145 2.944 1.400 1.00 31.92 187 LEU A O 1
ATOM 1410 N N . LEU A 1 188 ? 16.017 4.573 -0.122 1.00 35.22 188 LEU A N 1
ATOM 1411 C CA . LEU A 1 188 ? 14.607 4.363 -0.461 1.00 35.22 188 LEU A CA 1
ATOM 1412 C C . LEU A 1 188 ? 14.507 4.198 -1.978 1.00 35.22 188 LEU A C 1
ATOM 1414 O O . LEU A 1 188 ? 14.452 5.178 -2.717 1.00 35.22 188 LEU A O 1
ATOM 1418 N N . LEU A 1 189 ? 14.522 2.953 -2.458 1.00 34.78 189 LEU A N 1
ATOM 1419 C CA . LEU A 1 189 ? 14.397 2.620 -3.880 1.00 34.78 189 LEU A CA 1
ATOM 1420 C C . LEU A 1 189 ? 12.975 2.910 -4.396 1.00 34.78 189 LEU A C 1
ATOM 1422 O O . LEU A 1 189 ? 12.207 2.007 -4.710 1.00 34.78 189 LEU A O 1
ATOM 1426 N N . ARG A 1 190 ? 12.633 4.191 -4.555 1.00 36.06 190 ARG A N 1
ATOM 1427 C CA . ARG A 1 190 ? 11.711 4.630 -5.605 1.00 36.06 190 ARG A CA 1
ATOM 1428 C C . ARG A 1 190 ? 12.513 4.674 -6.901 1.00 36.06 190 ARG A C 1
ATOM 1430 O O . ARG A 1 190 ? 13.164 5.667 -7.211 1.00 36.06 190 ARG A O 1
ATOM 1437 N N . THR A 1 191 ? 12.526 3.568 -7.636 1.00 37.44 191 THR A N 1
ATOM 1438 C CA . THR A 1 191 ? 13.123 3.547 -8.974 1.00 37.44 191 THR A CA 1
ATOM 1439 C C . THR A 1 191 ? 12.137 4.169 -9.952 1.00 37.44 191 THR A C 1
ATOM 1441 O O . THR A 1 191 ? 11.218 3.515 -10.438 1.00 37.44 191 THR A O 1
ATOM 1444 N N . TYR A 1 192 ? 12.312 5.462 -10.212 1.00 36.69 192 TYR A N 1
ATOM 1445 C CA . TYR A 1 192 ? 11.654 6.144 -11.316 1.00 36.69 192 TYR A CA 1
ATOM 1446 C C . TYR A 1 192 ? 12.499 5.965 -12.567 1.00 36.69 192 TYR A C 1
ATOM 1448 O O . TYR A 1 192 ? 13.635 6.430 -12.632 1.00 36.69 192 TYR A O 1
ATOM 1456 N N . TRP A 1 193 ? 11.936 5.301 -13.565 1.00 39.22 193 TRP A N 1
ATOM 1457 C CA . TRP A 1 193 ? 12.536 5.236 -14.885 1.00 39.22 193 TRP A CA 1
ATOM 1458 C C . TRP A 1 193 ? 11.673 6.034 -15.853 1.00 39.22 193 TRP A C 1
ATOM 1460 O O . TRP A 1 193 ? 10.477 5.771 -15.936 1.00 39.22 193 TRP A O 1
ATOM 1470 N N . GLU A 1 194 ? 12.271 6.938 -16.631 1.00 33.00 194 GLU A N 1
ATOM 1471 C CA . GLU A 1 194 ? 11.758 7.155 -17.982 1.00 33.00 194 GLU A CA 1
ATOM 1472 C C . GLU A 1 194 ? 12.106 5.893 -18.763 1.00 33.00 194 GLU A C 1
ATOM 1474 O O . GLU A 1 194 ? 13.260 5.656 -19.128 1.00 33.00 194 GLU A O 1
ATOM 1479 N N . VAL A 1 195 ? 11.122 5.024 -18.937 1.00 37.06 195 VAL A N 1
ATOM 1480 C CA . VAL A 1 195 ? 11.295 3.832 -19.752 1.00 37.06 195 VAL A CA 1
ATOM 1481 C C . VAL A 1 195 ? 10.624 4.088 -21.087 1.00 37.06 195 VAL A C 1
ATOM 1483 O O . VAL A 1 195 ? 9.396 4.141 -21.143 1.00 37.06 195 VAL A O 1
ATOM 1486 N N . PRO A 1 196 ? 11.390 4.169 -22.193 1.00 35.88 196 PRO A N 1
ATOM 1487 C CA . PRO A 1 196 ? 10.806 3.940 -23.502 1.00 35.88 196 PRO A CA 1
ATOM 1488 C C . PRO A 1 196 ? 10.025 2.626 -23.423 1.00 35.88 196 PRO A C 1
ATOM 1490 O O . PRO A 1 196 ? 10.504 1.672 -22.801 1.00 35.88 196 PRO A O 1
ATOM 1493 N N . LEU A 1 197 ? 8.853 2.565 -24.055 1.00 34.62 197 LEU A N 1
ATOM 1494 C CA . LEU A 1 197 ? 7.857 1.483 -23.962 1.00 34.62 197 LEU A CA 1
ATOM 1495 C C . LEU A 1 197 ? 8.455 0.052 -24.005 1.00 34.62 197 LEU A C 1
ATOM 1497 O O . LEU A 1 197 ? 7.929 -0.881 -23.410 1.00 34.62 197 LEU A O 1
ATOM 1501 N N . TRP A 1 198 ? 9.610 -0.088 -24.651 1.00 36.56 198 TRP A N 1
ATOM 1502 C CA . TRP A 1 198 ? 10.477 -1.258 -24.820 1.00 36.56 198 TRP A CA 1
ATOM 1503 C C . TRP A 1 198 ? 11.008 -1.875 -23.517 1.00 36.56 198 TRP A C 1
ATOM 1505 O O . TRP A 1 198 ? 11.331 -3.057 -23.480 1.00 36.56 198 TRP A O 1
ATOM 1515 N N . VAL A 1 199 ? 11.098 -1.119 -22.420 1.00 37.53 199 VAL A N 1
ATOM 1516 C CA . VAL A 1 199 ? 11.518 -1.674 -21.119 1.00 37.53 199 VAL A CA 1
ATOM 1517 C C . VAL A 1 199 ? 10.317 -2.099 -20.269 1.00 37.53 199 VAL A C 1
ATOM 1519 O O . VAL A 1 199 ? 10.436 -3.045 -19.496 1.00 37.53 199 VAL A O 1
ATOM 1522 N N . MET A 1 200 ? 9.143 -1.488 -20.458 1.00 34.97 200 MET A N 1
ATOM 1523 C CA . MET A 1 200 ? 7.904 -1.810 -19.727 1.00 34.97 200 MET A CA 1
ATOM 1524 C C . MET A 1 200 ? 7.474 -3.271 -19.940 1.00 34.97 200 MET A C 1
ATOM 1526 O O . MET A 1 200 ? 7.027 -3.966 -19.029 1.00 34.97 200 MET A O 1
ATOM 1530 N N . VAL A 1 201 ? 7.758 -3.775 -21.135 1.00 37.75 201 VAL A N 1
ATOM 1531 C CA . VAL A 1 201 ? 7.601 -5.165 -21.555 1.00 37.75 201 VAL A CA 1
ATOM 1532 C C . VAL A 1 201 ? 8.362 -6.170 -20.664 1.00 37.75 201 VAL A C 1
ATOM 1534 O O . VAL A 1 201 ? 7.920 -7.306 -20.493 1.00 37.75 201 VAL A O 1
ATOM 1537 N N . ARG A 1 202 ? 9.491 -5.779 -20.053 1.00 38.81 202 ARG A N 1
ATOM 1538 C CA . ARG A 1 202 ? 10.298 -6.682 -19.211 1.00 38.81 202 ARG A CA 1
ATOM 1539 C C . ARG A 1 202 ? 9.692 -6.974 -17.837 1.00 38.81 202 ARG A C 1
ATOM 1541 O O . ARG A 1 202 ? 10.090 -7.971 -17.243 1.00 38.81 202 ARG A O 1
ATOM 1548 N N . CYS A 1 203 ? 8.762 -6.159 -17.337 1.00 30.75 203 CYS A N 1
ATOM 1549 C CA . CYS A 1 203 ? 8.252 -6.302 -15.965 1.00 30.75 203 CYS A CA 1
ATOM 1550 C C . CYS A 1 203 ? 6.844 -6.877 -15.853 1.00 30.75 203 CYS A C 1
ATOM 1552 O O . CYS A 1 203 ? 6.506 -7.438 -14.817 1.00 30.75 203 CYS A O 1
ATOM 1554 N N . VAL A 1 204 ? 6.055 -6.857 -16.927 1.00 34.38 204 VAL A N 1
ATOM 1555 C CA . VAL A 1 204 ? 4.705 -7.451 -16.928 1.00 34.38 204 VAL A CA 1
ATOM 1556 C C . VAL A 1 204 ? 4.741 -8.991 -16.816 1.00 34.38 204 VAL A C 1
ATOM 1558 O O . VAL A 1 204 ? 3.722 -9.624 -16.567 1.00 34.38 204 VAL A O 1
ATOM 1561 N N . HIS A 1 205 ? 5.918 -9.622 -16.896 1.00 39.03 205 HIS A N 1
ATOM 1562 C CA . HIS A 1 205 ? 6.075 -11.076 -16.761 1.00 39.03 205 HIS A CA 1
ATOM 1563 C C . HIS A 1 205 ? 6.069 -11.608 -15.311 1.00 39.03 205 HIS A C 1
ATOM 1565 O O . HIS A 1 205 ? 6.309 -12.796 -15.109 1.00 39.03 205 HIS A O 1
ATOM 1571 N N . LEU A 1 206 ? 5.791 -10.766 -14.307 1.00 40.78 206 LEU A N 1
ATOM 1572 C CA . LEU A 1 206 ? 5.674 -11.203 -12.907 1.00 40.78 206 LEU A CA 1
ATOM 1573 C C . LEU A 1 206 ? 4.247 -11.223 -12.341 1.00 40.78 206 LEU A C 1
ATOM 1575 O O . LEU A 1 206 ? 4.050 -11.797 -11.275 1.00 40.78 206 LEU A O 1
ATOM 1579 N N . MET A 1 207 ? 3.224 -10.721 -13.045 1.00 34.84 207 MET A N 1
ATOM 1580 C CA . MET A 1 207 ? 1.845 -10.779 -12.535 1.00 34.84 207 MET A CA 1
ATOM 1581 C C . MET A 1 207 ? 0.781 -10.775 -13.636 1.00 34.84 207 MET A C 1
ATOM 1583 O O . MET A 1 207 ? 0.215 -9.726 -13.897 1.00 34.84 207 MET A O 1
ATOM 1587 N N . LEU A 1 208 ? 0.447 -11.921 -14.242 1.00 29.84 208 LEU A N 1
ATOM 1588 C CA . LEU A 1 208 ? -0.931 -12.194 -14.701 1.00 29.84 208 LEU A CA 1
ATOM 1589 C C . LEU A 1 208 ? -1.073 -13.639 -15.234 1.00 29.84 208 LEU A C 1
ATOM 1591 O O . LEU A 1 208 ? -0.508 -13.958 -16.282 1.00 29.84 208 LEU A O 1
ATOM 1595 N N . PRO A 1 209 ? -1.864 -14.520 -14.592 1.00 37.72 209 PRO A N 1
ATOM 1596 C CA . PRO A 1 209 ? -2.437 -15.673 -15.267 1.00 37.72 209 PRO A CA 1
ATOM 1597 C C . PRO A 1 209 ? -3.731 -15.267 -15.991 1.00 37.72 209 PRO A C 1
ATOM 1599 O O . PRO A 1 209 ? -4.652 -14.698 -15.405 1.00 37.72 209 PRO A O 1
ATOM 1602 N N . LEU A 1 210 ? -3.801 -15.589 -17.284 1.00 32.91 210 LEU A N 1
ATOM 1603 C CA . LEU A 1 210 ? -5.021 -15.549 -18.087 1.00 32.91 210 LEU 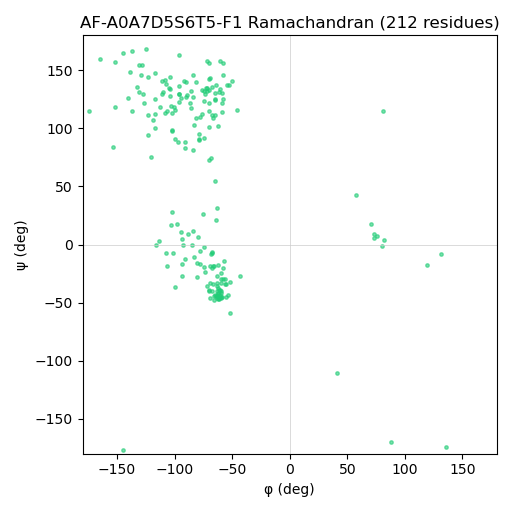A CA 1
ATOM 1604 C C . LEU A 1 210 ? -6.023 -16.586 -17.561 1.00 32.91 210 LEU A C 1
ATOM 1606 O O . LEU A 1 210 ? -5.841 -17.789 -17.740 1.00 32.91 210 LEU A O 1
ATOM 1610 N N . LEU A 1 211 ? -7.116 -16.099 -16.975 1.00 30.42 211 LEU A N 1
ATOM 1611 C CA . LEU A 1 211 ? -8.395 -16.800 -16.937 1.00 30.42 211 LEU A CA 1
ATOM 1612 C C . LEU A 1 211 ? -8.848 -17.047 -18.384 1.00 30.42 211 LEU A C 1
ATOM 1614 O O . LEU A 1 211 ? -9.149 -16.109 -19.118 1.00 30.42 211 LEU A O 1
ATOM 1618 N N . HIS A 1 212 ? -8.899 -18.310 -18.795 1.00 29.53 212 HIS A N 1
ATOM 1619 C CA . HIS A 1 212 ? -9.827 -18.767 -19.823 1.00 29.53 212 HIS A CA 1
ATOM 1620 C C . HIS A 1 212 ? -10.732 -19.812 -19.179 1.00 29.53 212 HIS A C 1
ATOM 1622 O O . HIS A 1 212 ? -10.310 -20.930 -18.890 1.00 29.53 212 HIS A O 1
ATOM 1628 N N . LEU A 1 213 ? -11.975 -19.394 -18.950 1.00 32.41 213 LEU A N 1
ATOM 1629 C CA . LEU A 1 213 ? -13.124 -20.276 -18.821 1.00 32.41 213 LEU A CA 1
ATOM 1630 C C . LEU A 1 213 ? -13.240 -21.107 -20.107 1.00 32.41 213 LEU A C 1
ATOM 1632 O O . LEU A 1 213 ? -13.307 -20.557 -21.209 1.00 32.41 213 LEU A O 1
ATOM 1636 N N . LYS A 1 214 ? -13.265 -22.425 -19.942 1.00 33.19 214 LYS A N 1
ATOM 1637 C CA . LYS A 1 214 ? -14.050 -23.342 -20.764 1.00 33.19 214 LYS A CA 1
ATOM 1638 C C . LYS A 1 214 ? -15.020 -24.050 -19.837 1.00 33.19 214 LYS A C 1
ATOM 1640 O O . LYS A 1 214 ? -14.592 -24.348 -18.700 1.00 33.19 214 LYS A O 1
#

pLDDT: mean 73.97, std 21.03, range [29.53, 97.06]

Radius of gyration: 22.5 Å; Cα contacts (8 Å, |Δi|>4): 244; chains: 1; bounding box: 44×52×60 Å

Nearest PDB structures (foldseek):
  7piq-assembly1_E  TM=3.249E-01  e=1.998E-03  Mycoplasmoides pneumoniae M129
  6u9d-assembly2_S-2  TM=4.866E-01  e=1.646E-01  Saccharomyces cerevisiae
  5mmm-assembly1_f  TM=3.819E-01  e=5.725E-02  Spinacia oleracea
  7unu-assembly1_f  TM=3.442E-01  e=4.465E-02  Pseudomonas aeruginosa PAO1
  6vz8-assembly1_S  TM=3.122E-01  e=4.465E-02  Arabidopsis thaliana

Foldseek 3Di:
DKFKKKWKFAFDPVLVVLLVQLPDPPGQSPPPPPDDDDQKAWDRVWGKDKDWAKDFADPPPDPPCPVVPPPDSIDTHPDRNRIMIITMIMDDPVCVVVRQVVQVPDPGTPHMGTPDDDDFDDPDPPDDQDDDLVVLCVVVVVVVCVVVVNFLAVPWDDADDPDDDQVVCVVVVNHQPPDDPPDPDDPDPPRTDSDGVSVVSVRVSRDDDDDDDD

Sequence (214 aa):
MKNKLIIELKHSAEVEQIHAASNQPGAANTKTGLPKIGNLKLDEEYGIVQIPGVQKVDPFASSTDLANYSSNDVHVSMEPQDSTYIVRAEVDSKHLDKTVDELMKQKNVKGVFADVEIQSSLICAGSAARGSHTDVESLLCVNKMKEKGMTGQGVYVAIVDTGINMAHLNSRGKIHPSTWPGVGNPLLLRTYWEVPLWVMVRCVHLMLPLLHLK

Secondary structure (DSSP, 8-state):
-EEEEEEEEE--HHHHHHHHHHTSTT-----TTS---TT-EE-SSS--EEEPEEEE--TTS-TT-GGG--S-SEEEE--GGG-EEEEEEEEEGGGHHHHHHHHHTSTTEEEEEE--------SSTTPPPSS-HHHHHHHTTHHHHHHTT---TT-EE---SS---HHHHHHTT-------TT---TTS----EE--HHHHTTTGGGS-------